Protein AF-U6DQH4-F1 (afdb_monomer)

InterPro domains:
  IPR055288 NALCN channel auxiliary factor 1/2 [PTHR15819] (2-254)

Foldseek 3Di:
DDDDDDDDDDDDDDDDDDDDDDDDDDDPPPPPPPPPFWDPAQPPNQDPPPTAGEPPALLVVLVAQEDPDDPPDDDDDDDDDDDDRPHDYQQRYAYDQRRQDTSVQCLPFVQAQVHAGSHPCLSNPPPRPSVSSSVSSVSVNVLSVVLVVVLVVVVVVCVPPPCQDPQDPPAHVVLLSQLVSLLSSCVSRQTAGPSAPDKDQSLVSLVSNVVHPGFDDDDPPPHNPPSDGPRDQDDPPDPRDDPPGHIGHDPGPDPDPPDD

Sequence (260 aa):
SPTLPPSPGDGGGGKGNRGKNNRSKALFLGNSAKPVWRLETCYPQGASSGQCFTVESADAVCARNWSRGVAASGEEQQVRGTHPTPLWNLSDFYLSFCNSYTLWELFSGLSSPNTLNCSLDVVLEEGGEMTTCRQCVEAYQDYDHHAQEKYEEFESVLHKYLQSEEYSVKSCPEDCKIVYKAWLCSQYFEVAQFNCRKTIPCKQYCLEVQTRCPFILPDNDEVIYGGLSSFICTGLYETFLSAEDPACCDVRREERPSQP

Structure (mmCIF, N/CA/C/O backbone):
data_AF-U6DQH4-F1
#
_entry.id   AF-U6DQH4-F1
#
loop_
_atom_site.group_PDB
_atom_site.id
_atom_site.type_symbol
_atom_site.label_atom_id
_atom_site.label_alt_id
_atom_site.label_comp_id
_atom_site.label_asym_id
_atom_site.label_entity_id
_atom_site.label_seq_id
_atom_site.pdbx_PDB_ins_code
_atom_site.Cartn_x
_atom_site.Cartn_y
_atom_site.Cartn_z
_atom_site.occupancy
_atom_site.B_iso_or_equiv
_atom_site.auth_seq_id
_atom_site.auth_comp_id
_atom_site.auth_asym_id
_atom_site.auth_atom_id
_atom_site.pdbx_PDB_model_num
ATOM 1 N N . SER A 1 1 ? -18.708 4.245 -14.685 1.00 43.84 1 SER A N 1
ATOM 2 C CA . SER A 1 1 ? -17.684 5.153 -15.230 1.00 43.84 1 SER A CA 1
ATOM 3 C C . SER A 1 1 ? -18.119 6.594 -15.068 1.00 43.84 1 SER A C 1
ATOM 5 O O . SER A 1 1 ? -19.082 6.977 -15.726 1.00 43.84 1 SER A O 1
ATOM 7 N N . PRO A 1 2 ? -17.471 7.378 -14.196 1.00 29.52 2 PRO A N 1
ATOM 8 C CA . PRO A 1 2 ? -17.599 8.826 -14.206 1.00 29.52 2 PRO A CA 1
ATOM 9 C C . PRO A 1 2 ? -16.282 9.517 -14.587 1.00 29.52 2 PRO A C 1
ATOM 11 O O . PRO A 1 2 ? -15.187 9.051 -14.287 1.00 29.52 2 PRO A O 1
ATOM 14 N N . THR A 1 3 ? -16.443 10.628 -15.294 1.00 33.97 3 THR A N 1
ATOM 15 C CA . THR A 1 3 ? -15.426 11.447 -15.959 1.00 33.97 3 THR A CA 1
ATOM 16 C C . THR A 1 3 ? -15.011 12.618 -15.058 1.00 33.97 3 THR A C 1
ATOM 18 O O . THR A 1 3 ? -15.870 13.228 -14.422 1.00 33.97 3 THR A O 1
ATOM 21 N N . LEU A 1 4 ? -13.715 12.948 -15.025 1.00 35.31 4 LEU A N 1
ATOM 22 C CA . LEU A 1 4 ? -13.126 14.076 -14.283 1.00 35.31 4 LEU A CA 1
ATOM 23 C C . LEU A 1 4 ? -13.508 15.457 -14.877 1.00 35.31 4 LEU A C 1
ATOM 25 O O . LEU A 1 4 ? -13.619 15.570 -16.102 1.00 35.31 4 LEU A O 1
ATOM 29 N N . PRO A 1 5 ? -13.649 16.523 -14.057 1.00 38.72 5 PRO A N 1
ATOM 30 C CA . PRO A 1 5 ? -13.766 17.910 -14.524 1.00 38.72 5 PRO A CA 1
ATOM 31 C C . PRO A 1 5 ? -12.394 18.629 -14.645 1.00 38.72 5 PRO A C 1
ATOM 33 O O . PRO A 1 5 ? -11.428 18.202 -14.014 1.00 38.72 5 PRO A O 1
ATOM 36 N N . PRO A 1 6 ? -12.284 19.725 -15.434 1.00 38.97 6 PRO A N 1
ATOM 37 C CA . PRO A 1 6 ? -11.008 20.387 -15.733 1.00 38.97 6 PRO A CA 1
ATOM 38 C C . PRO A 1 6 ? -10.647 21.531 -14.763 1.00 38.97 6 PRO A C 1
ATOM 40 O O . PRO A 1 6 ? -11.519 22.224 -14.236 1.00 38.97 6 PRO A O 1
ATOM 43 N N . SER A 1 7 ? -9.341 21.771 -14.594 1.00 36.22 7 SER A N 1
ATOM 44 C CA . SER A 1 7 ? -8.748 22.865 -13.803 1.00 36.22 7 SER A CA 1
ATOM 45 C C . SER A 1 7 ? -8.823 24.240 -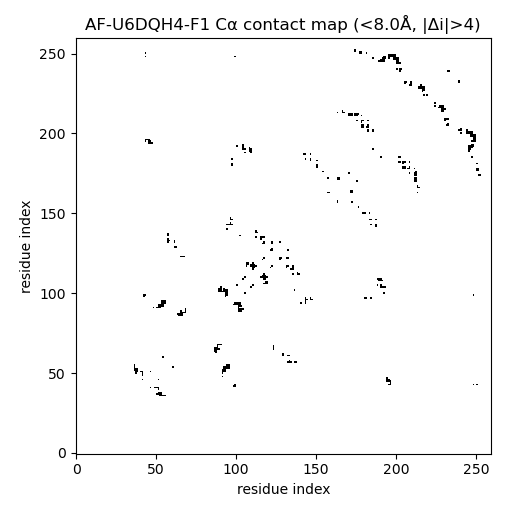14.493 1.00 36.22 7 SER A C 1
ATOM 47 O O . SER A 1 7 ? -8.737 24.307 -15.723 1.00 36.22 7 SER A O 1
ATOM 49 N N . PRO A 1 8 ? -8.871 25.360 -13.740 1.00 36.12 8 PRO A N 1
ATOM 50 C CA . PRO A 1 8 ? -8.752 26.701 -14.306 1.00 36.12 8 PRO A CA 1
ATOM 51 C C . PRO A 1 8 ? -7.328 27.292 -14.205 1.00 36.12 8 PRO A C 1
ATOM 53 O O . PRO A 1 8 ? -6.741 27.361 -13.132 1.00 36.12 8 PRO A O 1
ATOM 56 N N . GLY A 1 9 ? -6.816 27.743 -15.357 1.00 29.19 9 GLY A N 1
ATOM 57 C CA . GLY A 1 9 ? -6.494 29.149 -15.664 1.00 29.19 9 GLY A CA 1
ATOM 58 C C . GLY A 1 9 ? -5.516 29.948 -14.790 1.00 29.19 9 GLY A C 1
ATOM 59 O O . GLY A 1 9 ? -5.876 30.438 -13.726 1.00 29.19 9 GLY A O 1
ATOM 60 N N . ASP A 1 10 ? -4.337 30.199 -15.364 1.00 33.06 10 ASP A N 1
ATOM 61 C CA . ASP A 1 10 ? -3.274 31.128 -14.952 1.00 33.06 10 ASP A CA 1
ATOM 62 C C . ASP A 1 10 ? -3.681 32.621 -15.069 1.00 33.06 10 ASP A C 1
ATOM 64 O O . ASP A 1 10 ? -4.501 32.991 -15.914 1.00 33.06 10 ASP A O 1
ATOM 68 N N . GLY A 1 11 ? -3.085 33.495 -14.246 1.00 28.70 11 GLY A N 1
ATOM 69 C CA . GLY A 1 11 ? -3.449 34.913 -14.147 1.00 28.70 11 GLY A CA 1
ATOM 70 C C . GLY A 1 11 ? -2.520 35.801 -13.300 1.00 28.70 11 GLY A C 1
ATOM 71 O O . GLY A 1 11 ? -2.905 36.259 -12.233 1.00 28.70 11 GLY A O 1
ATOM 72 N N . GLY A 1 12 ? -1.316 36.081 -13.810 1.00 27.14 12 GLY A N 1
ATOM 73 C CA . GLY A 1 12 ? -0.692 37.417 -13.931 1.00 27.14 12 GLY A CA 1
ATOM 74 C C . GLY A 1 12 ? -0.561 38.406 -12.745 1.00 27.14 12 GLY A C 1
ATOM 75 O O . GLY A 1 12 ? -1.512 39.077 -12.370 1.00 27.14 12 GLY A O 1
ATOM 76 N N . GLY A 1 13 ? 0.701 38.731 -12.408 1.00 27.17 13 GLY A N 1
ATOM 77 C CA . GLY A 1 13 ? 1.221 40.114 -12.489 1.00 27.17 13 GLY A CA 1
ATOM 78 C C . GLY A 1 13 ? 1.342 40.968 -11.210 1.00 27.17 13 GLY A C 1
ATOM 79 O O . GLY A 1 13 ? 0.355 41.428 -10.652 1.00 27.17 13 GLY A O 1
ATOM 80 N N . GLY A 1 14 ? 2.579 41.351 -10.847 1.00 28.50 14 GLY A N 1
ATOM 81 C CA . GLY A 1 14 ? 2.845 42.438 -9.889 1.00 28.50 14 GLY A CA 1
ATOM 82 C C . GLY A 1 14 ? 4.330 42.814 -9.746 1.00 28.50 14 GLY A C 1
ATOM 83 O O . GLY A 1 14 ? 5.124 42.046 -9.217 1.00 28.50 14 GLY A O 1
ATOM 84 N N . LYS A 1 15 ? 4.711 44.012 -10.218 1.00 33.44 15 LYS A N 1
ATOM 85 C CA . LYS A 1 15 ? 6.053 44.639 -10.128 1.00 33.44 15 LYS A CA 1
ATOM 86 C C . LYS A 1 15 ? 6.227 45.415 -8.809 1.00 33.44 15 LYS A C 1
ATOM 88 O O . LYS A 1 15 ? 5.321 46.143 -8.419 1.00 33.44 15 LYS A O 1
ATOM 93 N N . GLY A 1 16 ? 7.433 45.410 -8.227 1.00 29.16 16 GLY A N 1
ATOM 94 C CA . GLY A 1 16 ? 7.842 46.310 -7.132 1.00 29.16 16 GLY A CA 1
ATOM 95 C C . GLY A 1 16 ? 9.367 46.336 -6.935 1.00 29.16 16 GLY A C 1
ATOM 96 O O . GLY A 1 16 ? 10.032 45.332 -7.137 1.00 29.16 16 GLY A O 1
ATOM 97 N N . ASN A 1 17 ? 9.937 47.504 -6.632 1.00 30.22 17 ASN A N 1
ATOM 98 C CA . ASN A 1 17 ? 11.288 47.939 -7.020 1.00 30.22 17 ASN A CA 1
ATOM 99 C C . ASN A 1 17 ? 12.233 48.192 -5.813 1.00 30.22 17 ASN A C 1
ATOM 101 O O . ASN A 1 17 ? 11.771 48.648 -4.776 1.00 30.22 17 ASN A O 1
ATOM 105 N N . ARG A 1 18 ? 13.555 48.056 -6.048 1.00 31.31 18 ARG A N 1
ATOM 106 C CA . ARG A 1 18 ? 14.731 48.707 -5.395 1.00 31.31 18 ARG A CA 1
ATOM 107 C C . ARG A 1 18 ? 15.044 48.532 -3.889 1.00 31.31 18 ARG A C 1
ATOM 109 O O . ARG A 1 18 ? 14.323 48.995 -3.021 1.00 31.31 18 ARG A O 1
ATOM 116 N N . GLY A 1 19 ? 16.301 48.138 -3.625 1.00 29.00 19 GLY A N 1
ATOM 117 C CA . GLY A 1 19 ? 17.036 48.471 -2.392 1.00 29.00 19 GLY A CA 1
ATOM 118 C C . GLY A 1 19 ? 18.398 47.771 -2.265 1.00 29.00 19 GLY A C 1
ATOM 119 O O . GLY A 1 19 ? 18.476 46.672 -1.734 1.00 29.00 19 GLY A O 1
ATOM 120 N N . LYS A 1 20 ? 19.484 48.401 -2.742 1.00 33.94 20 LYS A N 1
ATOM 121 C CA . LYS A 1 20 ? 20.878 47.980 -2.483 1.00 33.94 20 LYS A CA 1
ATOM 122 C C . LYS A 1 20 ? 21.256 48.333 -1.041 1.00 33.94 20 LYS A C 1
ATOM 124 O O . LYS A 1 20 ? 21.160 49.501 -0.681 1.00 33.94 20 LYS A O 1
ATOM 129 N N . ASN A 1 21 ? 21.794 47.383 -0.276 1.00 31.11 21 ASN A N 1
ATOM 130 C CA . ASN A 1 21 ? 22.703 47.702 0.824 1.00 31.11 21 ASN A CA 1
ATOM 131 C C . ASN A 1 21 ? 23.751 46.601 1.013 1.00 31.11 21 ASN A C 1
ATOM 133 O O . ASN A 1 21 ? 23.439 45.444 1.275 1.00 31.11 21 ASN A O 1
ATOM 137 N N . ASN A 1 22 ? 25.008 47.004 0.842 1.00 32.75 22 ASN A N 1
ATOM 138 C CA . ASN A 1 22 ? 26.202 46.185 0.962 1.00 32.75 22 ASN A CA 1
ATOM 139 C C . ASN A 1 22 ? 26.582 46.107 2.447 1.00 32.75 22 ASN A C 1
ATOM 141 O O . ASN A 1 22 ? 26.969 47.116 3.037 1.00 32.75 22 ASN A O 1
ATOM 145 N N . ARG A 1 23 ? 26.495 44.925 3.058 1.00 35.06 23 ARG A N 1
ATOM 146 C CA . ARG A 1 23 ? 27.178 44.635 4.324 1.00 35.06 23 ARG A CA 1
ATOM 147 C C . ARG A 1 23 ? 27.769 43.238 4.260 1.00 35.06 23 ARG A C 1
ATOM 149 O O . ARG A 1 23 ? 27.077 42.237 4.406 1.00 35.06 23 ARG A O 1
ATOM 156 N N . SER A 1 24 ? 29.073 43.225 4.032 1.00 39.50 24 SER A N 1
ATOM 157 C CA . SER A 1 24 ? 29.968 42.084 4.105 1.00 39.50 24 SER A CA 1
ATOM 158 C C . SER A 1 24 ? 29.812 41.388 5.460 1.00 39.50 24 SER A C 1
ATOM 160 O O . SER A 1 24 ? 30.248 41.903 6.490 1.00 39.50 24 SER A O 1
ATOM 162 N N . LYS A 1 25 ? 29.179 40.216 5.463 1.00 33.22 25 LYS A N 1
ATOM 163 C CA . LYS A 1 25 ? 29.263 39.239 6.549 1.00 33.22 25 LYS A CA 1
ATOM 164 C C . LYS A 1 25 ? 29.665 37.906 5.934 1.00 33.22 25 LYS A C 1
ATOM 166 O O . LYS A 1 25 ? 29.148 37.519 4.893 1.00 33.22 25 LYS A O 1
ATOM 171 N N . ALA A 1 26 ? 30.663 37.304 6.567 1.00 30.89 26 ALA A N 1
ATOM 172 C CA . ALA A 1 26 ? 31.393 36.119 6.159 1.00 30.89 26 ALA A CA 1
ATOM 173 C C . ALA A 1 26 ? 30.511 35.040 5.509 1.00 30.89 26 ALA A C 1
ATOM 175 O O . ALA A 1 26 ? 29.536 34.572 6.095 1.00 30.89 26 ALA A O 1
ATOM 176 N N . LEU A 1 27 ? 30.909 34.648 4.299 1.00 30.48 27 LEU A N 1
ATOM 177 C CA . LEU A 1 27 ? 30.430 33.473 3.589 1.00 30.48 27 LEU A CA 1
ATOM 178 C C . LEU A 1 27 ? 30.881 32.225 4.356 1.00 30.48 27 LEU A C 1
ATOM 180 O O . LEU A 1 27 ? 31.989 31.734 4.158 1.00 30.48 27 LEU A O 1
ATOM 184 N N . PHE A 1 28 ? 30.023 31.702 5.223 1.00 31.91 28 PHE A N 1
ATOM 185 C CA . PHE A 1 28 ? 30.080 30.288 5.566 1.00 31.91 28 PHE A CA 1
ATOM 186 C C . PHE A 1 28 ? 29.292 29.547 4.483 1.00 31.91 28 PHE A C 1
ATOM 188 O O . PHE A 1 28 ? 28.065 29.486 4.531 1.00 31.91 28 PHE A O 1
ATOM 195 N N . LEU A 1 29 ? 29.999 29.035 3.468 1.00 29.98 29 LEU A N 1
ATOM 196 C CA . LEU A 1 29 ? 29.462 28.036 2.542 1.00 29.98 29 LEU A CA 1
ATOM 197 C C . LEU A 1 29 ? 29.193 26.743 3.326 1.00 29.98 29 LEU A C 1
ATOM 199 O O . LEU A 1 29 ? 30.001 25.819 3.340 1.00 29.98 29 LEU A O 1
ATOM 203 N N . GLY A 1 30 ? 28.042 26.681 3.987 1.00 30.16 30 GLY A N 1
ATOM 204 C CA . GLY A 1 30 ? 27.424 25.432 4.408 1.00 30.16 30 GLY A CA 1
ATOM 205 C C . GLY A 1 30 ? 26.714 24.807 3.215 1.00 30.16 30 GLY A C 1
ATOM 206 O O . GLY A 1 30 ? 25.490 24.828 3.144 1.00 30.16 30 GLY A O 1
ATOM 207 N N . ASN A 1 31 ? 27.475 24.297 2.246 1.00 36.66 31 ASN A N 1
ATOM 208 C CA . ASN A 1 31 ? 26.919 23.535 1.134 1.00 36.66 31 ASN A CA 1
ATOM 209 C C . ASN A 1 31 ? 26.589 22.123 1.643 1.00 36.66 31 ASN A C 1
ATOM 211 O O . ASN A 1 31 ? 27.376 21.195 1.496 1.00 36.66 31 ASN A O 1
ATOM 215 N N . SER A 1 32 ? 25.440 21.973 2.298 1.00 43.59 32 SER A N 1
ATOM 216 C CA . SER A 1 32 ? 24.838 20.665 2.569 1.00 43.59 32 SER A CA 1
ATOM 217 C C . SER A 1 32 ? 23.485 20.617 1.875 1.00 43.59 32 SER A C 1
ATOM 219 O O . SER A 1 32 ? 22.428 20.557 2.497 1.00 43.59 32 SER A O 1
ATOM 221 N N . ALA A 1 33 ? 23.525 20.713 0.546 1.00 39.62 33 ALA A N 1
ATOM 222 C CA . ALA A 1 33 ? 22.416 20.269 -0.275 1.00 39.62 33 ALA A CA 1
ATOM 223 C C . ALA A 1 33 ? 22.400 18.740 -0.178 1.00 39.62 33 ALA A C 1
ATOM 225 O O . ALA A 1 33 ? 23.108 18.056 -0.917 1.00 39.62 33 ALA A O 1
ATOM 226 N N . LYS A 1 34 ? 21.637 18.190 0.775 1.00 42.09 34 LYS A N 1
ATOM 227 C CA . LYS A 1 34 ? 21.188 16.806 0.625 1.00 42.09 34 LYS A CA 1
ATOM 228 C C . LYS A 1 34 ? 20.441 16.764 -0.717 1.00 42.09 34 LYS A C 1
ATOM 230 O O . LYS A 1 34 ? 19.563 17.606 -0.917 1.00 42.09 34 LYS A O 1
ATOM 235 N N . PRO A 1 35 ? 20.812 15.889 -1.664 1.00 49.38 35 PRO A N 1
ATOM 236 C CA . PRO A 1 35 ? 20.014 15.740 -2.871 1.00 49.38 35 PRO A CA 1
ATOM 237 C C . PRO A 1 35 ? 18.595 15.341 -2.446 1.00 49.38 35 PRO A C 1
ATOM 239 O O . PRO A 1 35 ? 18.454 14.496 -1.564 1.00 49.38 35 PRO A O 1
ATOM 242 N N . VAL A 1 36 ? 17.582 15.980 -3.043 1.00 51.91 36 VAL A N 1
ATOM 243 C CA . VAL A 1 36 ? 16.146 15.817 -2.714 1.00 51.91 36 VAL A CA 1
ATOM 244 C C . VAL A 1 36 ? 15.745 14.336 -2.637 1.00 51.91 36 VAL A C 1
ATOM 246 O O . VAL A 1 36 ? 15.025 13.936 -1.736 1.00 51.91 36 VAL A O 1
ATOM 249 N N . TRP A 1 37 ? 16.371 13.523 -3.484 1.00 52.28 37 TRP A N 1
ATOM 250 C CA . TRP A 1 37 ? 16.127 12.096 -3.688 1.00 52.28 37 TRP A CA 1
ATOM 251 C C . TRP A 1 37 ? 16.788 11.158 -2.662 1.00 52.28 37 TRP A C 1
ATOM 253 O O . TRP A 1 37 ? 16.725 9.940 -2.816 1.00 52.28 37 TRP A O 1
ATOM 263 N N . ARG A 1 38 ? 17.540 11.672 -1.675 1.00 56.69 38 ARG A N 1
ATOM 264 C CA . ARG A 1 38 ? 18.208 10.827 -0.669 1.00 56.69 38 ARG A CA 1
ATOM 265 C C . ARG A 1 38 ? 17.309 10.674 0.545 1.00 56.69 38 ARG A C 1
ATOM 267 O O . ARG A 1 38 ? 17.147 11.617 1.319 1.00 56.69 38 ARG A O 1
ATOM 274 N N . LEU A 1 39 ? 16.810 9.460 0.747 1.00 55.22 39 LEU A N 1
ATOM 275 C CA . LEU A 1 39 ? 15.962 9.149 1.886 1.00 55.22 39 LEU A CA 1
ATOM 276 C C . LEU A 1 39 ? 16.770 9.295 3.189 1.00 55.22 39 LEU A C 1
ATOM 278 O O . LEU A 1 39 ? 17.902 8.816 3.297 1.00 55.22 39 LEU A O 1
ATOM 282 N N . GLU A 1 40 ? 16.214 9.993 4.186 1.00 48.09 40 GLU A N 1
ATOM 283 C CA . GLU A 1 40 ? 16.918 10.239 5.456 1.00 48.09 40 GLU A CA 1
ATOM 284 C C . GLU A 1 40 ? 17.117 8.961 6.280 1.00 48.09 40 GLU A C 1
ATOM 286 O O . GLU A 1 40 ? 18.041 8.881 7.089 1.00 48.09 40 GLU A O 1
ATOM 291 N N . THR A 1 41 ? 16.272 7.952 6.056 1.00 57.19 41 THR A N 1
ATOM 292 C CA . THR A 1 41 ? 16.335 6.642 6.708 1.00 57.19 41 THR A CA 1
ATOM 293 C C . THR A 1 41 ? 15.956 5.556 5.708 1.00 57.19 41 THR A C 1
ATOM 295 O O . THR A 1 41 ? 14.851 5.566 5.179 1.00 57.19 41 THR A O 1
ATOM 298 N N . CYS A 1 42 ? 16.867 4.618 5.443 1.00 61.34 42 CYS A N 1
ATOM 299 C CA . CYS A 1 42 ? 16.561 3.447 4.624 1.00 61.34 42 CYS A CA 1
ATOM 300 C C . CYS A 1 42 ? 15.682 2.495 5.440 1.00 61.34 42 CYS A C 1
ATOM 302 O O . CYS A 1 42 ? 16.043 2.149 6.571 1.00 61.34 42 CYS A O 1
ATOM 304 N N . TYR A 1 43 ? 14.541 2.091 4.883 1.00 59.25 43 TYR A N 1
ATOM 305 C CA . TYR A 1 43 ? 13.640 1.125 5.502 1.00 59.25 43 TYR A CA 1
ATOM 306 C C . TYR A 1 43 ? 13.613 -0.174 4.688 1.00 59.25 43 TYR A C 1
ATOM 308 O O . TYR A 1 43 ? 13.471 -0.102 3.477 1.00 59.25 43 TYR A O 1
ATOM 316 N N . PRO A 1 44 ? 13.734 -1.350 5.331 1.00 56.03 44 PRO A N 1
ATOM 317 C CA . PRO A 1 44 ? 14.081 -1.541 6.742 1.00 56.03 44 PRO A CA 1
ATOM 318 C C . PRO A 1 44 ? 15.526 -1.093 7.039 1.00 56.03 44 PRO A C 1
ATOM 320 O O . PRO A 1 44 ? 16.369 -1.020 6.148 1.00 56.03 44 PRO A O 1
ATOM 323 N N . GLN A 1 45 ? 15.836 -0.836 8.317 1.00 52.03 45 GLN A N 1
ATOM 324 C CA . GLN A 1 45 ? 17.129 -0.316 8.818 1.00 52.03 45 GLN A CA 1
ATOM 325 C C . GLN A 1 45 ? 18.347 -1.264 8.605 1.00 52.03 45 GLN A C 1
ATOM 327 O O . GLN A 1 45 ? 19.330 -1.217 9.348 1.00 52.03 45 GLN A O 1
ATOM 332 N N . GLY A 1 46 ? 18.286 -2.182 7.637 1.00 45.41 46 GLY A N 1
ATOM 333 C CA . GLY A 1 46 ? 19.288 -3.200 7.320 1.00 45.41 46 GLY A CA 1
ATOM 334 C C . GLY A 1 46 ? 19.835 -3.175 5.888 1.00 45.41 46 GLY A C 1
ATOM 335 O O . GLY A 1 46 ? 20.593 -4.081 5.562 1.00 45.41 46 GLY A O 1
ATOM 336 N N . ALA A 1 47 ? 19.492 -2.186 5.052 1.00 49.34 47 ALA A N 1
ATOM 337 C CA . ALA A 1 47 ? 19.991 -2.121 3.674 1.00 49.34 47 ALA A CA 1
ATOM 338 C C . ALA A 1 47 ? 21.536 -2.081 3.621 1.00 49.34 47 ALA A C 1
ATOM 340 O O . ALA A 1 47 ? 22.181 -1.229 4.237 1.00 49.34 47 ALA A O 1
ATOM 341 N N . SER A 1 48 ? 22.122 -3.025 2.881 1.00 48.81 48 SER A N 1
ATOM 342 C CA . SER A 1 48 ? 23.550 -3.374 2.877 1.00 48.81 48 SER A CA 1
ATOM 343 C C . SER A 1 48 ? 24.484 -2.336 2.240 1.00 48.81 48 SER A C 1
ATOM 345 O O . SER A 1 48 ? 25.696 -2.435 2.411 1.00 48.81 48 SER A O 1
ATOM 347 N N . SER A 1 49 ? 23.955 -1.349 1.512 1.00 52.56 49 SER A N 1
ATOM 3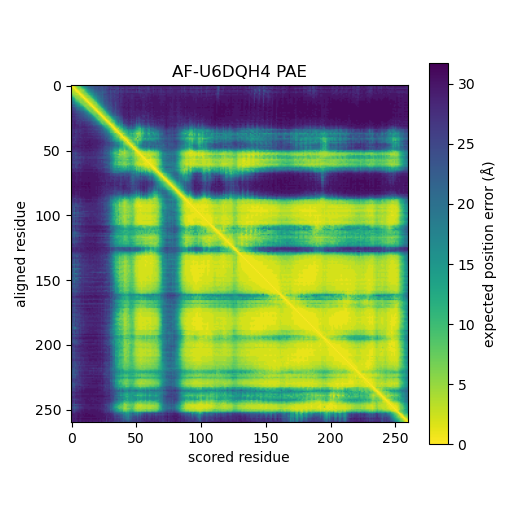48 C CA . SER A 1 49 ? 24.738 -0.382 0.722 1.00 52.56 49 SER A CA 1
ATOM 349 C C . SER A 1 49 ? 24.938 0.981 1.404 1.00 52.56 49 SER A C 1
ATOM 351 O O . SER A 1 49 ? 25.783 1.769 0.979 1.00 52.56 49 SER A O 1
ATOM 353 N N . GLY A 1 50 ? 24.178 1.297 2.464 1.00 58.72 50 GLY A N 1
ATOM 354 C CA . GLY A 1 50 ? 24.230 2.600 3.149 1.00 58.72 50 GLY A CA 1
ATOM 355 C C . GLY A 1 50 ? 23.748 3.800 2.309 1.00 58.72 50 GLY A C 1
ATOM 356 O O . GLY A 1 50 ? 23.807 4.942 2.781 1.00 58.72 50 GLY A O 1
ATOM 357 N N . GLN A 1 51 ? 23.268 3.568 1.082 1.00 68.56 51 GLN A N 1
ATOM 358 C CA . GLN A 1 51 ? 22.701 4.575 0.188 1.00 68.56 51 GLN A CA 1
ATOM 359 C C . GLN A 1 51 ? 21.316 4.110 -0.270 1.00 68.56 51 GLN A C 1
ATOM 361 O O . GLN A 1 51 ? 21.196 3.097 -0.941 1.00 68.56 51 GLN A O 1
ATOM 366 N N . CYS A 1 52 ? 20.275 4.851 0.106 1.00 77.88 52 CYS A N 1
ATOM 367 C CA . CYS A 1 52 ? 18.905 4.624 -0.345 1.00 77.88 52 CYS A CA 1
ATOM 368 C C . CYS A 1 52 ? 18.355 5.889 -0.996 1.00 77.88 52 CYS A C 1
ATOM 370 O O . CYS A 1 52 ? 18.588 7.010 -0.520 1.00 77.88 52 CYS A O 1
ATOM 372 N N . PHE A 1 53 ? 17.628 5.688 -2.088 1.00 83.38 53 PHE A N 1
ATOM 373 C CA . PHE A 1 53 ? 17.086 6.745 -2.924 1.00 83.38 53 PHE A CA 1
ATOM 374 C C . PHE A 1 53 ? 15.578 6.582 -3.086 1.00 83.38 53 PHE A C 1
ATOM 376 O O . PHE A 1 53 ? 15.092 5.466 -3.256 1.00 83.38 53 PHE A O 1
ATOM 383 N N . THR A 1 54 ? 14.850 7.693 -3.057 1.00 86.44 54 THR A N 1
ATOM 384 C CA . THR A 1 54 ? 13.430 7.743 -3.416 1.00 86.44 54 THR A CA 1
ATOM 385 C C . THR A 1 54 ? 13.268 7.800 -4.930 1.00 86.44 54 THR A C 1
ATOM 387 O O . THR A 1 54 ? 13.967 8.541 -5.628 1.00 86.44 54 THR A O 1
ATOM 390 N N . VAL A 1 55 ? 12.333 7.011 -5.454 1.00 85.81 55 VAL A N 1
ATOM 391 C CA . VAL A 1 55 ? 11.967 7.013 -6.872 1.00 85.81 55 VAL A CA 1
ATOM 392 C C . VAL A 1 55 ? 10.965 8.127 -7.135 1.00 85.81 55 VAL A C 1
ATOM 394 O O . VAL A 1 55 ? 9.759 7.953 -6.999 1.00 85.81 55 VAL A O 1
ATOM 397 N N . GLU A 1 56 ? 11.465 9.286 -7.541 1.00 83.69 56 GLU A N 1
ATOM 398 C CA . GLU A 1 56 ? 10.601 10.421 -7.889 1.00 83.69 56 GLU A CA 1
ATOM 399 C C . GLU A 1 56 ? 10.497 10.648 -9.410 1.00 83.69 56 GLU A C 1
ATOM 401 O O . GLU A 1 56 ? 9.493 11.172 -9.878 1.00 83.69 56 GLU A O 1
ATOM 406 N N . SER A 1 57 ? 11.490 10.233 -10.211 1.00 85.56 57 SER A N 1
ATOM 407 C CA . SER A 1 57 ? 11.460 10.359 -11.680 1.00 85.56 57 SER A CA 1
ATOM 408 C C . SER A 1 57 ? 11.847 9.051 -12.365 1.00 85.56 57 SER A C 1
ATOM 410 O O . SER A 1 57 ? 12.987 8.590 -12.245 1.00 85.56 57 SER A O 1
ATOM 412 N N . ALA A 1 58 ? 10.907 8.497 -13.135 1.00 86.25 58 ALA A N 1
ATOM 413 C CA . ALA A 1 58 ? 11.115 7.307 -13.951 1.00 86.25 58 ALA A CA 1
ATOM 414 C C . ALA A 1 58 ? 12.223 7.506 -14.998 1.00 86.25 58 ALA A C 1
ATOM 416 O O . ALA A 1 58 ? 13.075 6.634 -15.156 1.00 86.25 58 ALA A O 1
ATOM 417 N N . ASP A 1 59 ? 12.290 8.680 -15.641 1.00 84.06 59 ASP A N 1
ATOM 418 C CA . ASP A 1 59 ? 13.352 9.003 -16.603 1.00 84.06 59 ASP A CA 1
ATOM 419 C C . ASP A 1 59 ? 14.745 8.970 -15.951 1.00 84.06 59 ASP A C 1
ATOM 421 O O . ASP A 1 59 ? 15.689 8.419 -16.515 1.00 84.06 59 ASP A O 1
ATOM 425 N N . ALA A 1 60 ? 14.889 9.531 -14.745 1.00 83.25 60 ALA A N 1
ATOM 426 C CA . ALA A 1 60 ? 16.178 9.604 -14.052 1.00 83.25 60 ALA A CA 1
ATOM 427 C C . ALA A 1 60 ? 16.676 8.241 -13.554 1.00 83.25 60 ALA A C 1
ATOM 429 O O . ALA A 1 60 ? 17.888 8.039 -13.431 1.00 83.25 60 ALA A O 1
ATOM 430 N N . VAL A 1 61 ? 15.743 7.345 -13.231 1.00 84.00 61 VAL A N 1
ATOM 431 C CA . VAL A 1 61 ? 16.006 5.944 -12.910 1.00 84.00 61 VAL A CA 1
ATOM 432 C C . VAL A 1 61 ? 16.399 5.239 -14.204 1.00 84.00 61 VAL A C 1
ATOM 434 O O . VAL A 1 61 ? 17.560 4.879 -14.357 1.00 84.00 61 VAL A O 1
ATOM 437 N N . CYS A 1 62 ? 15.497 5.142 -15.177 1.00 85.06 62 CYS A N 1
ATOM 438 C CA . CYS A 1 62 ? 15.690 4.331 -16.377 1.00 85.06 62 CYS A CA 1
ATOM 439 C C . CYS A 1 62 ? 16.844 4.789 -17.278 1.00 85.06 62 CYS A C 1
ATOM 441 O O . CYS A 1 62 ? 17.391 3.964 -17.994 1.00 85.06 62 CYS A O 1
ATOM 443 N N . ALA A 1 63 ? 17.274 6.057 -17.222 1.00 78.81 63 ALA A N 1
ATOM 444 C CA . ALA A 1 63 ? 18.436 6.540 -17.984 1.00 78.81 63 ALA A CA 1
ATOM 445 C C . ALA A 1 63 ? 19.785 6.016 -17.466 1.00 78.81 63 ALA A C 1
ATOM 447 O O . ALA A 1 63 ? 20.830 6.291 -18.063 1.00 78.81 63 ALA A O 1
ATOM 448 N N . ARG A 1 64 ? 19.790 5.308 -16.333 1.00 74.31 64 ARG A N 1
ATOM 449 C CA . ARG A 1 64 ? 20.992 4.733 -15.729 1.00 74.31 64 ARG A CA 1
ATOM 450 C C . ARG A 1 64 ? 21.242 3.338 -16.276 1.00 74.31 64 ARG A C 1
ATOM 452 O O . ARG A 1 64 ? 20.319 2.605 -16.601 1.00 74.31 64 ARG A O 1
ATOM 459 N N . ASN A 1 65 ? 22.517 2.968 -16.326 1.00 67.69 65 ASN A N 1
ATOM 460 C CA . ASN A 1 65 ? 22.899 1.606 -16.659 1.00 67.69 65 ASN A CA 1
ATOM 461 C C . ASN A 1 65 ? 22.830 0.736 -15.394 1.00 67.69 65 ASN A C 1
ATOM 463 O O . ASN A 1 65 ? 23.444 1.074 -14.373 1.00 67.69 65 ASN A O 1
ATOM 467 N N . TRP A 1 66 ? 22.069 -0.353 -15.463 1.00 69.69 66 TRP A N 1
ATOM 468 C CA . TRP A 1 66 ? 21.829 -1.272 -14.352 1.00 69.69 66 TRP A CA 1
ATOM 469 C C . TRP A 1 66 ? 22.767 -2.470 -14.435 1.00 69.69 66 TRP A C 1
ATOM 471 O O . TRP A 1 66 ? 23.041 -2.974 -15.521 1.00 69.69 66 TRP A O 1
ATOM 481 N N . SER A 1 67 ? 23.217 -2.987 -13.294 1.00 58.25 67 SER A N 1
ATOM 482 C CA . SER A 1 67 ? 23.683 -4.373 -13.246 1.00 58.25 67 SER A CA 1
ATOM 483 C C . SER A 1 67 ? 22.557 -5.306 -12.851 1.00 58.25 67 SER A C 1
ATOM 485 O O . SER A 1 67 ? 21.696 -4.973 -12.036 1.00 58.25 67 SER A O 1
ATOM 487 N N . ARG A 1 68 ? 22.632 -6.541 -13.355 1.00 53.94 68 ARG A N 1
ATOM 488 C CA . ARG A 1 68 ? 21.990 -7.683 -12.708 1.00 53.94 68 ARG A CA 1
ATOM 489 C C . ARG A 1 68 ? 22.671 -7.825 -11.345 1.00 53.94 68 ARG A C 1
ATOM 491 O O . ARG A 1 68 ? 23.794 -8.317 -11.267 1.00 53.94 68 ARG A O 1
ATOM 498 N N . GLY A 1 69 ? 22.066 -7.260 -10.303 1.00 45.59 69 GLY A N 1
ATOM 499 C CA . GLY A 1 69 ? 22.625 -7.265 -8.957 1.00 45.59 69 GLY A CA 1
ATOM 500 C C . GLY A 1 69 ? 22.972 -8.694 -8.553 1.00 45.59 69 GLY A C 1
ATOM 501 O O . GLY A 1 69 ? 22.095 -9.546 -8.438 1.00 45.59 69 GLY A O 1
ATOM 502 N N . VAL A 1 70 ? 24.262 -8.974 -8.377 1.00 37.19 70 VAL A N 1
ATOM 503 C CA . VAL A 1 70 ? 24.712 -10.225 -7.772 1.00 37.19 70 VAL A CA 1
ATOM 504 C C . VAL A 1 70 ? 24.313 -10.136 -6.306 1.00 37.19 70 VAL A C 1
ATOM 506 O O . VAL A 1 70 ? 24.778 -9.242 -5.594 1.00 37.19 70 VAL A O 1
ATOM 509 N N . ALA A 1 71 ? 23.436 -11.033 -5.850 1.00 35.38 71 ALA A N 1
ATOM 510 C CA . ALA A 1 71 ? 23.261 -11.270 -4.424 1.00 35.38 71 ALA A CA 1
ATOM 511 C C . ALA A 1 71 ? 24.658 -11.428 -3.813 1.00 35.38 71 ALA A C 1
ATOM 513 O O . ALA A 1 71 ? 25.468 -12.185 -4.353 1.00 35.38 71 ALA A O 1
ATOM 514 N N . ALA A 1 72 ? 24.944 -10.660 -2.759 1.00 35.31 72 ALA A N 1
ATOM 515 C CA . ALA A 1 72 ? 26.256 -10.545 -2.137 1.00 35.31 72 ALA A CA 1
ATOM 516 C C . ALA A 1 72 ? 26.865 -11.928 -1.839 1.00 35.31 72 ALA A C 1
ATOM 518 O O . ALA A 1 72 ? 26.656 -12.518 -0.785 1.00 35.31 72 ALA A O 1
ATOM 519 N N . SER A 1 73 ? 27.631 -12.439 -2.793 1.00 32.62 73 SER A N 1
ATOM 520 C CA . SER A 1 73 ? 28.490 -13.603 -2.679 1.00 32.62 73 SER A CA 1
ATOM 521 C C . SER A 1 73 ? 29.837 -13.108 -3.173 1.00 32.62 73 SER A C 1
ATOM 523 O O . SER A 1 73 ? 29.998 -12.699 -4.320 1.00 32.62 73 SER A O 1
ATOM 525 N N . GLY A 1 74 ? 30.745 -12.940 -2.216 1.00 35.25 74 GLY A N 1
ATOM 526 C CA . GLY A 1 74 ? 32.002 -12.251 -2.430 1.00 35.25 74 GLY A CA 1
ATOM 527 C C . GLY A 1 74 ? 32.904 -13.024 -3.376 1.00 35.25 74 GLY A C 1
ATOM 528 O O . GLY A 1 74 ? 33.472 -14.029 -2.975 1.00 35.25 74 GLY A O 1
ATOM 529 N N . GLU A 1 75 ? 33.100 -12.497 -4.578 1.00 30.02 75 GLU A N 1
ATOM 530 C CA . GLU A 1 75 ? 34.311 -12.716 -5.361 1.00 30.02 75 GLU A CA 1
ATOM 531 C C . GLU A 1 75 ? 34.751 -11.369 -5.949 1.00 30.02 75 GLU A C 1
ATOM 533 O O . GLU A 1 75 ? 34.120 -10.795 -6.837 1.00 30.02 75 GLU A O 1
ATOM 538 N N . GLU A 1 76 ? 35.826 -10.818 -5.382 1.00 31.02 76 GLU A N 1
ATOM 539 C CA . GLU A 1 76 ? 36.499 -9.626 -5.889 1.00 31.02 76 GLU A CA 1
ATOM 540 C C . GLU A 1 76 ? 37.217 -9.970 -7.196 1.00 31.02 76 GLU A C 1
ATOM 542 O O . GLU A 1 76 ? 38.275 -10.602 -7.186 1.00 31.02 76 GLU A O 1
ATOM 547 N N . GLN A 1 77 ? 36.692 -9.503 -8.328 1.00 30.59 77 GLN A N 1
ATOM 548 C CA . GLN A 1 77 ? 37.430 -9.534 -9.587 1.00 30.59 77 GLN A CA 1
ATOM 549 C C . GLN A 1 77 ? 37.901 -8.125 -9.954 1.00 30.59 77 GLN A C 1
ATOM 551 O O . GLN A 1 77 ? 37.145 -7.270 -10.413 1.00 30.59 77 GLN A O 1
ATOM 556 N N . GLN A 1 78 ? 39.190 -7.880 -9.701 1.00 33.34 78 GLN A N 1
ATOM 557 C CA . GLN A 1 78 ? 39.906 -6.661 -10.073 1.00 33.34 78 GLN A CA 1
ATOM 558 C C . GLN A 1 78 ? 39.874 -6.448 -11.592 1.00 33.34 78 GLN A C 1
ATOM 560 O O . GLN A 1 78 ? 40.563 -7.145 -12.336 1.00 33.34 78 GLN A O 1
ATOM 565 N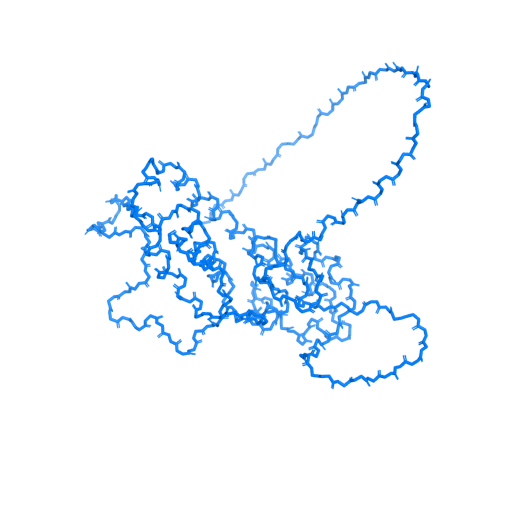 N . VAL A 1 79 ? 39.173 -5.407 -12.046 1.00 35.03 79 VAL A N 1
ATOM 566 C CA . VAL A 1 79 ? 39.355 -4.849 -13.392 1.00 35.03 79 VAL A CA 1
ATOM 567 C C . VAL A 1 79 ? 40.048 -3.491 -13.273 1.00 35.03 79 VAL A C 1
ATOM 569 O O . VAL A 1 79 ? 39.539 -2.547 -12.670 1.00 35.03 79 VAL A O 1
ATOM 572 N N . ARG A 1 80 ? 41.263 -3.410 -13.826 1.00 34.19 80 ARG A N 1
ATOM 573 C CA . ARG A 1 80 ? 42.054 -2.181 -13.976 1.00 34.19 80 ARG A CA 1
ATOM 574 C C . ARG A 1 80 ? 41.590 -1.418 -15.221 1.00 34.19 80 ARG A C 1
ATOM 576 O O . ARG A 1 80 ? 41.733 -1.936 -16.322 1.00 34.19 80 ARG A O 1
ATOM 583 N N . GLY A 1 81 ? 41.225 -0.148 -15.046 1.00 34.03 81 GLY A N 1
ATOM 584 C CA . GLY A 1 81 ? 41.360 0.886 -16.079 1.00 34.03 81 GLY A CA 1
ATOM 585 C C . GLY A 1 81 ? 40.056 1.501 -16.597 1.00 34.03 81 GLY A C 1
ATOM 586 O O . GLY A 1 81 ? 39.175 0.803 -17.081 1.00 34.03 81 GLY A O 1
ATOM 587 N N . THR A 1 82 ? 40.044 2.842 -16.604 1.00 34.78 82 THR A N 1
ATOM 588 C CA . THR A 1 82 ? 39.006 3.782 -17.089 1.00 34.78 82 THR A CA 1
ATOM 589 C C . THR A 1 82 ? 37.764 3.895 -16.194 1.00 34.78 82 THR A C 1
ATOM 591 O O . THR A 1 82 ? 37.189 2.896 -15.791 1.00 34.78 82 THR A O 1
ATOM 594 N N . HIS A 1 83 ? 37.414 5.135 -15.823 1.00 34.47 83 HIS A N 1
ATOM 595 C CA . HIS A 1 83 ? 36.400 5.495 -14.821 1.00 34.47 83 HIS A CA 1
ATOM 596 C C . HIS A 1 83 ? 35.166 4.576 -14.846 1.00 34.47 83 HIS A C 1
ATOM 598 O O . HIS A 1 83 ? 34.461 4.577 -15.856 1.00 34.47 83 HIS A O 1
ATOM 604 N N . PRO A 1 84 ? 34.869 3.835 -13.760 1.00 40.62 84 PRO A N 1
ATOM 605 C CA . PRO A 1 84 ? 33.646 3.057 -13.703 1.00 40.62 84 PRO A CA 1
ATOM 606 C C . PRO A 1 84 ? 32.483 4.047 -13.704 1.00 40.62 84 PRO A C 1
ATOM 608 O O . PRO A 1 84 ? 32.346 4.863 -12.789 1.00 40.62 84 PRO A O 1
ATOM 611 N N . THR A 1 85 ? 31.655 4.012 -14.747 1.00 40.44 85 THR A N 1
ATOM 612 C CA . THR A 1 85 ? 30.302 4.558 -14.645 1.00 40.44 85 THR A CA 1
ATOM 613 C C . THR A 1 85 ? 29.672 3.927 -13.405 1.00 40.44 85 THR A C 1
ATOM 615 O O . THR A 1 85 ? 29.756 2.702 -13.279 1.00 40.44 85 THR A O 1
ATOM 618 N N . PRO A 1 86 ? 29.120 4.712 -12.464 1.00 50.09 86 PRO A N 1
ATOM 619 C CA . PRO A 1 86 ? 28.558 4.151 -11.246 1.00 50.09 86 PRO A CA 1
ATOM 620 C C . PRO A 1 86 ? 27.486 3.142 -11.646 1.00 50.09 86 PRO A C 1
ATOM 622 O O . PRO A 1 86 ? 26.529 3.484 -12.338 1.00 50.09 86 PRO A O 1
ATOM 625 N N . LEU A 1 87 ? 27.724 1.888 -11.285 1.00 60.31 87 LEU A N 1
ATOM 626 C CA . LEU A 1 87 ? 26.822 0.785 -11.545 1.00 60.31 87 LEU A CA 1
ATOM 627 C C . LEU A 1 87 ? 25.727 0.871 -10.488 1.00 60.31 87 LEU A C 1
ATOM 629 O O . LEU A 1 87 ? 26.004 0.707 -9.299 1.00 60.31 87 LEU A O 1
ATOM 633 N N . TRP A 1 88 ? 24.520 1.238 -10.903 1.00 64.12 88 TRP A N 1
ATOM 634 C CA . TRP A 1 88 ? 23.414 1.440 -9.976 1.00 64.12 88 TRP A CA 1
ATOM 635 C C . TRP A 1 88 ? 22.711 0.111 -9.718 1.00 64.12 88 TRP A C 1
ATOM 637 O O . TRP A 1 88 ? 22.486 -0.663 -10.649 1.00 64.12 88 TRP A O 1
ATOM 647 N N . ASN A 1 89 ? 22.355 -0.144 -8.460 1.00 77.25 89 ASN A N 1
ATOM 648 C CA . ASN A 1 89 ? 21.607 -1.331 -8.075 1.00 77.25 89 ASN A CA 1
ATOM 649 C C . ASN A 1 89 ? 20.138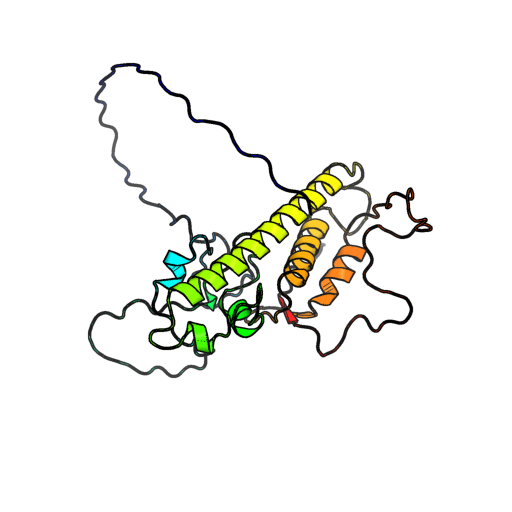 -0.960 -7.839 1.00 77.25 89 ASN A C 1
ATOM 651 O O . ASN A 1 89 ? 19.842 -0.055 -7.061 1.00 77.25 89 ASN A O 1
ATOM 655 N N . LEU A 1 90 ? 19.212 -1.667 -8.491 1.00 82.75 90 LEU A N 1
ATOM 656 C CA . LEU A 1 90 ? 17.767 -1.466 -8.325 1.00 82.75 90 LEU A CA 1
ATOM 657 C C . LEU A 1 90 ? 17.296 -1.693 -6.876 1.00 82.75 90 LEU A C 1
ATOM 659 O O . LEU A 1 90 ? 16.253 -1.170 -6.491 1.00 82.75 90 LEU A O 1
ATOM 663 N N . SER A 1 91 ? 18.071 -2.414 -6.057 1.00 84.62 91 SER A N 1
ATOM 664 C CA . SER A 1 91 ? 17.799 -2.594 -4.624 1.00 84.62 91 SER A CA 1
ATOM 665 C C . SER A 1 91 ? 17.959 -1.319 -3.787 1.00 84.62 91 SER A C 1
ATOM 667 O O . SER A 1 91 ? 17.564 -1.295 -2.625 1.00 84.62 91 SER A O 1
ATOM 669 N N . ASP A 1 92 ? 18.579 -0.273 -4.338 1.00 84.31 92 ASP A N 1
ATOM 670 C CA . ASP A 1 92 ? 18.813 0.990 -3.628 1.00 84.31 92 ASP A CA 1
ATOM 671 C C . ASP A 1 92 ? 17.700 2.026 -3.885 1.00 84.31 92 ASP A C 1
ATOM 673 O O . ASP A 1 92 ? 17.711 3.103 -3.284 1.00 84.31 92 ASP A O 1
ATOM 677 N N . PHE A 1 93 ? 16.739 1.715 -4.764 1.00 87.38 93 PHE A N 1
ATOM 678 C CA . PHE A 1 93 ? 15.658 2.611 -5.179 1.00 87.38 93 PHE A CA 1
ATOM 679 C C . PHE A 1 93 ? 14.324 2.166 -4.590 1.00 87.38 93 PHE A C 1
ATOM 681 O O . PHE A 1 93 ? 13.801 1.117 -4.962 1.00 87.38 93 PHE A O 1
ATOM 688 N N . TYR A 1 94 ? 13.777 2.992 -3.706 1.00 90.62 94 TYR A N 1
ATOM 689 C CA . TYR A 1 94 ? 12.556 2.738 -2.951 1.00 90.62 94 TYR A CA 1
ATOM 690 C C . TYR A 1 94 ? 11.407 3.595 -3.471 1.00 90.62 94 TYR A C 1
ATOM 692 O O . TYR A 1 94 ? 11.615 4.733 -3.904 1.00 90.62 94 TYR A O 1
ATOM 700 N N . LEU A 1 95 ? 10.188 3.069 -3.375 1.00 92.94 95 LEU A N 1
ATOM 701 C CA . LEU A 1 95 ? 8.985 3.868 -3.602 1.00 92.94 95 LEU A CA 1
ATOM 702 C C . LEU A 1 95 ? 8.870 5.011 -2.579 1.00 92.94 95 LEU A C 1
ATOM 704 O O . LEU A 1 95 ? 9.486 4.979 -1.509 1.00 92.94 95 LEU A O 1
ATOM 708 N N . SER A 1 96 ? 8.096 6.038 -2.926 1.00 93.31 96 SER A N 1
ATOM 709 C CA . SER A 1 96 ? 7.970 7.251 -2.116 1.00 93.31 96 SER A CA 1
ATOM 710 C C . SER A 1 96 ? 7.117 6.992 -0.874 1.00 93.31 96 SER A C 1
ATOM 712 O O . SER A 1 96 ? 7.559 7.219 0.256 1.00 93.31 96 SER A O 1
ATOM 714 N N . PHE A 1 97 ? 5.907 6.460 -1.071 1.00 95.06 97 PHE A N 1
ATOM 715 C CA . PHE A 1 97 ? 4.979 6.164 0.010 1.00 95.06 97 PHE A CA 1
ATOM 716 C C . PHE A 1 97 ? 5.233 4.767 0.590 1.00 95.06 97 PHE A C 1
ATOM 718 O O . PHE A 1 97 ? 5.549 4.653 1.779 1.00 95.06 97 PHE A O 1
ATOM 725 N N . CYS A 1 98 ? 5.180 3.713 -0.223 1.00 95.12 98 CYS A N 1
ATOM 726 C CA . CYS A 1 98 ? 5.459 2.322 0.142 1.00 95.12 98 CYS A CA 1
ATOM 727 C C . CYS A 1 98 ? 6.968 2.039 0.220 1.00 95.12 98 CYS A C 1
ATOM 729 O O . CYS A 1 98 ? 7.507 1.130 -0.407 1.00 95.12 98 CYS A O 1
ATOM 731 N N . ASN A 1 99 ? 7.654 2.814 1.057 1.00 91.00 99 ASN A N 1
ATOM 732 C CA . ASN A 1 99 ? 9.106 2.852 1.229 1.00 91.00 99 ASN A CA 1
ATOM 733 C C . ASN A 1 99 ? 9.757 1.582 1.818 1.00 91.00 99 ASN A C 1
ATOM 735 O O . ASN A 1 99 ? 10.941 1.611 2.143 1.00 91.00 99 ASN A O 1
ATOM 739 N N . SER A 1 100 ? 9.006 0.494 1.992 1.00 89.88 100 SER A N 1
ATOM 740 C CA . SER A 1 100 ? 9.542 -0.843 2.272 1.00 89.88 100 SER A CA 1
ATOM 741 C C . SER A 1 100 ? 9.790 -1.665 1.005 1.00 89.88 100 SER A C 1
ATOM 743 O O . SER A 1 100 ? 10.390 -2.728 1.111 1.00 89.88 100 SER A O 1
ATOM 745 N N . TYR A 1 101 ? 9.341 -1.187 -0.161 1.00 91.50 101 TYR A N 1
ATOM 746 C CA . TYR A 1 101 ? 9.498 -1.857 -1.450 1.00 91.50 101 TYR A CA 1
ATOM 747 C C . TYR A 1 101 ? 10.546 -1.161 -2.312 1.00 91.50 101 TYR A C 1
ATOM 749 O O . TYR A 1 101 ? 10.568 0.069 -2.439 1.00 91.50 101 TYR A O 1
ATOM 757 N N . THR A 1 102 ? 11.381 -1.977 -2.943 1.00 90.94 102 THR A N 1
ATOM 758 C CA . THR A 1 102 ? 12.404 -1.552 -3.899 1.00 90.94 102 THR A CA 1
ATOM 759 C C . THR A 1 102 ? 12.004 -1.883 -5.330 1.00 90.94 102 THR A C 1
ATOM 761 O O . THR A 1 102 ? 11.270 -2.838 -5.581 1.00 90.94 102 THR A O 1
ATOM 764 N N . LEU A 1 103 ? 12.551 -1.153 -6.305 1.00 90.06 103 LEU A N 1
ATOM 765 C CA . LEU A 1 103 ? 12.324 -1.468 -7.720 1.00 90.06 103 LEU A CA 1
ATOM 766 C C . LEU A 1 103 ? 12.766 -2.891 -8.081 1.00 90.06 103 LEU A C 1
ATOM 768 O O . LEU A 1 103 ? 12.134 -3.532 -8.915 1.00 90.06 103 LEU A O 1
ATOM 772 N N . TRP A 1 104 ? 13.819 -3.407 -7.440 1.00 88.12 104 TRP A N 1
ATOM 773 C CA . TRP A 1 104 ? 14.272 -4.782 -7.650 1.00 88.12 104 TRP A CA 1
ATOM 774 C C . TRP A 1 104 ? 13.182 -5.817 -7.339 1.00 88.12 104 TRP A C 1
ATOM 776 O O . TRP A 1 104 ? 12.931 -6.710 -8.149 1.00 88.12 104 TRP A O 1
ATOM 786 N N . GLU A 1 105 ? 12.527 -5.694 -6.184 1.00 90.88 105 GLU A N 1
ATOM 787 C CA . GLU A 1 105 ? 11.448 -6.599 -5.767 1.00 90.88 105 GLU A CA 1
ATOM 788 C C . GLU A 1 105 ? 10.253 -6.505 -6.714 1.00 90.88 105 GLU A C 1
ATOM 790 O O . GLU A 1 105 ? 9.702 -7.529 -7.114 1.00 90.88 105 GLU A O 1
ATOM 795 N N . LEU A 1 106 ? 9.906 -5.287 -7.138 1.00 92.44 106 LEU A N 1
ATOM 796 C CA . LEU A 1 106 ? 8.790 -5.044 -8.049 1.00 92.44 106 LEU A CA 1
ATOM 797 C C . LEU A 1 106 ? 9.037 -5.662 -9.429 1.00 92.44 106 LEU A C 1
ATOM 799 O O . LEU A 1 106 ? 8.208 -6.428 -9.905 1.00 92.44 106 LEU A O 1
ATOM 803 N N . PHE A 1 107 ? 10.198 -5.426 -10.043 1.00 89.56 107 PHE A N 1
ATOM 804 C CA . PHE A 1 107 ? 10.538 -6.037 -11.336 1.00 89.56 107 PHE A CA 1
ATOM 805 C C . PHE A 1 107 ? 10.701 -7.565 -11.268 1.00 89.56 107 PHE A C 1
ATOM 807 O O . PHE A 1 107 ? 10.516 -8.254 -12.274 1.00 89.56 107 PHE A O 1
ATOM 814 N N . SER A 1 108 ? 11.049 -8.105 -10.097 1.00 87.44 108 SER A N 1
ATOM 815 C CA . SER A 1 108 ? 11.210 -9.551 -9.898 1.00 87.44 108 SER A CA 1
ATOM 816 C C . SER A 1 108 ? 9.884 -10.269 -9.627 1.00 87.44 108 SER A C 1
ATOM 818 O O . SER A 1 108 ? 9.722 -11.413 -10.043 1.00 87.44 108 SER A O 1
ATOM 820 N N . GLY A 1 109 ? 8.954 -9.627 -8.912 1.00 84.44 109 GLY A N 1
ATOM 821 C CA . GLY A 1 109 ? 7.722 -10.254 -8.422 1.00 84.44 109 GLY A CA 1
ATOM 822 C C . GLY A 1 109 ? 6.435 -9.787 -9.104 1.00 84.44 109 GLY A C 1
ATOM 823 O O . GLY A 1 109 ? 5.502 -10.575 -9.226 1.00 84.44 109 GLY A O 1
ATOM 824 N N . LEU A 1 110 ? 6.376 -8.543 -9.587 1.00 80.50 110 LEU A N 1
ATOM 825 C CA . LEU A 1 110 ? 5.188 -7.935 -10.194 1.00 80.50 110 LEU A CA 1
ATOM 826 C C . LEU A 1 110 ? 5.436 -7.673 -11.680 1.00 80.50 110 LEU A C 1
ATOM 828 O O . LEU A 1 110 ? 5.580 -6.547 -12.133 1.00 80.50 110 LEU A O 1
ATOM 832 N N . SER A 1 111 ? 5.489 -8.740 -12.469 1.00 77.25 111 SER A N 1
ATOM 833 C CA . SER A 1 111 ? 5.877 -8.657 -13.882 1.00 77.25 111 SER A CA 1
ATOM 834 C C . SER A 1 111 ? 4.798 -8.103 -14.820 1.00 77.25 111 SER A C 1
ATOM 836 O O . SER A 1 111 ? 5.108 -7.853 -15.983 1.00 77.25 111 SER A O 1
ATOM 838 N N . SER A 1 112 ? 3.557 -7.891 -14.355 1.00 77.69 112 SER A N 1
ATOM 839 C CA . SER A 1 112 ? 2.453 -7.412 -15.203 1.00 77.69 112 SER A CA 1
ATOM 840 C C . SER A 1 112 ? 1.537 -6.345 -14.575 1.00 77.69 112 SER A C 1
ATOM 842 O O . SER A 1 112 ? 0.312 -6.526 -14.546 1.00 77.69 112 SER A O 1
ATOM 844 N N . PRO A 1 113 ? 2.073 -5.201 -14.109 1.00 79.25 113 PRO A N 1
ATOM 845 C CA . PRO A 1 113 ? 1.244 -4.061 -13.728 1.00 79.25 113 PRO A CA 1
ATOM 846 C C . PRO A 1 113 ? 0.540 -3.503 -14.974 1.00 79.25 113 PRO A C 1
ATOM 848 O O . PRO A 1 113 ? 1.154 -3.357 -16.029 1.00 79.25 113 PRO A O 1
ATOM 851 N N . ASN A 1 114 ? -0.758 -3.202 -14.883 1.00 79.19 114 ASN A N 1
ATOM 852 C CA . ASN A 1 114 ? -1.539 -2.619 -15.987 1.00 79.19 114 ASN A CA 1
ATOM 853 C C . ASN A 1 114 ? -1.381 -3.343 -17.348 1.00 79.19 114 ASN A C 1
ATOM 855 O O . ASN A 1 114 ? -1.431 -2.702 -18.396 1.00 79.19 114 ASN A O 1
ATOM 859 N N . THR A 1 115 ? -1.195 -4.671 -17.353 1.00 82.44 115 THR A N 1
ATOM 860 C CA . THR A 1 115 ? -0.948 -5.513 -18.553 1.00 82.44 115 THR A CA 1
ATOM 861 C C . THR A 1 115 ? 0.370 -5.254 -19.305 1.00 82.44 115 THR A C 1
ATOM 863 O O . THR A 1 115 ? 0.557 -5.757 -20.413 1.00 82.44 115 THR A O 1
ATOM 866 N N . LEU A 1 116 ? 1.296 -4.495 -18.713 1.00 80.94 116 LEU A N 1
ATOM 867 C CA . LEU A 1 116 ? 2.656 -4.306 -19.231 1.00 80.94 116 LEU A CA 1
ATOM 868 C C . LEU A 1 116 ? 3.508 -5.562 -18.992 1.00 80.94 116 LEU A C 1
ATOM 870 O O . LEU A 1 116 ? 3.176 -6.379 -18.147 1.00 80.94 116 LEU A O 1
ATOM 874 N N . ASN A 1 117 ? 4.626 -5.722 -19.704 1.00 85.69 117 ASN A N 1
ATOM 875 C CA . ASN A 1 117 ? 5.616 -6.758 -19.391 1.00 85.69 117 ASN A CA 1
ATOM 876 C C . ASN A 1 117 ? 6.814 -6.109 -18.696 1.00 85.69 117 ASN A C 1
ATOM 878 O O . ASN A 1 117 ? 7.759 -5.663 -19.341 1.00 85.69 117 ASN A O 1
ATOM 882 N N . CYS A 1 118 ? 6.742 -6.054 -17.372 1.00 87.06 118 CYS A N 1
ATOM 883 C CA . CYS A 1 118 ? 7.744 -5.457 -16.498 1.00 87.06 118 CYS A CA 1
ATOM 884 C C . CYS A 1 118 ? 8.676 -6.509 -15.895 1.00 87.06 118 CYS A C 1
ATOM 886 O O . CYS A 1 118 ? 9.205 -6.320 -14.804 1.00 87.06 118 CYS A O 1
ATOM 888 N N . SER A 1 119 ? 8.857 -7.648 -16.566 1.00 84.88 119 SER A N 1
ATOM 889 C CA . SER A 1 119 ? 9.807 -8.648 -16.091 1.00 84.88 119 SER A CA 1
ATOM 890 C C . SER A 1 119 ? 11.237 -8.106 -16.147 1.00 84.88 119 SER A C 1
ATOM 892 O O . SER A 1 119 ? 11.617 -7.374 -17.065 1.00 84.88 119 SER A O 1
ATOM 894 N N . LEU A 1 120 ? 12.041 -8.478 -15.151 1.00 80.88 120 LEU A N 1
ATOM 895 C CA . LEU A 1 120 ? 13.419 -8.012 -15.018 1.00 80.88 120 LEU A CA 1
ATOM 896 C C . LEU A 1 120 ? 14.256 -8.261 -16.287 1.00 80.88 120 LEU A C 1
ATOM 898 O O . LEU A 1 120 ? 15.074 -7.422 -16.646 1.00 80.88 120 LEU A O 1
ATOM 902 N N . ASP A 1 121 ? 14.031 -9.377 -16.984 1.00 77.00 121 ASP A N 1
ATOM 903 C CA . ASP A 1 121 ? 14.772 -9.717 -18.203 1.00 77.00 121 ASP A CA 1
ATOM 904 C C . ASP A 1 121 ? 14.485 -8.741 -19.358 1.00 77.00 121 ASP A C 1
ATOM 906 O O . ASP A 1 121 ? 15.399 -8.419 -20.107 1.00 77.00 121 ASP A O 1
ATOM 910 N N . VAL A 1 122 ? 13.261 -8.205 -19.455 1.00 76.06 122 VAL A N 1
ATOM 911 C CA . VAL A 1 122 ? 12.887 -7.183 -20.454 1.00 76.06 122 VAL A CA 1
ATOM 912 C C . VAL A 1 122 ? 13.502 -5.825 -20.111 1.00 76.06 122 VAL A C 1
ATOM 914 O O . VAL A 1 122 ? 13.931 -5.084 -20.991 1.00 76.06 122 VAL A O 1
ATOM 917 N N . VAL A 1 123 ? 13.559 -5.490 -18.821 1.00 75.38 123 VAL A N 1
ATOM 918 C CA . VAL A 1 123 ? 14.084 -4.200 -18.343 1.00 75.38 123 VAL A CA 1
ATOM 919 C C . VAL A 1 123 ? 15.616 -4.161 -18.355 1.00 75.38 123 VAL A C 1
ATOM 921 O O . VAL A 1 123 ? 16.196 -3.092 -18.536 1.00 75.38 123 VAL A O 1
ATOM 924 N N . LEU A 1 124 ? 16.276 -5.309 -18.164 1.00 72.38 124 LEU A N 1
ATOM 925 C CA . LEU A 1 124 ? 17.737 -5.437 -18.144 1.00 72.38 124 LEU A CA 1
ATOM 926 C C . LEU A 1 124 ? 18.356 -5.844 -19.490 1.00 72.38 124 LEU A C 1
ATOM 928 O O . LEU A 1 124 ? 19.581 -5.951 -19.564 1.00 72.38 124 LEU A O 1
ATOM 932 N N . GLU A 1 125 ? 17.564 -6.100 -20.535 1.00 68.81 125 GLU A N 1
ATOM 933 C CA . GLU A 1 125 ? 18.106 -6.417 -21.860 1.00 68.81 125 GLU A CA 1
ATOM 934 C C . GLU A 1 125 ? 18.981 -5.250 -22.358 1.00 68.81 125 GLU A C 1
ATOM 936 O O . GLU A 1 125 ? 18.609 -4.081 -22.229 1.00 68.81 125 GLU A O 1
ATOM 941 N N . GLU A 1 126 ? 20.177 -5.531 -22.891 1.00 51.31 126 GLU A N 1
ATOM 942 C CA . GLU A 1 126 ? 21.052 -4.487 -23.441 1.00 51.31 126 GLU A CA 1
ATOM 943 C C . GLU A 1 126 ? 20.358 -3.823 -24.640 1.00 51.31 126 GLU A C 1
ATOM 945 O O . GLU A 1 126 ? 20.260 -4.400 -25.720 1.00 51.31 126 GLU A O 1
ATOM 950 N N . GLY A 1 127 ? 19.861 -2.598 -24.446 1.00 51.62 127 GLY A N 1
ATOM 951 C CA . GLY A 1 127 ? 19.016 -1.914 -25.430 1.00 51.62 127 GLY A CA 1
ATOM 952 C C . GLY A 1 127 ? 17.513 -2.107 -25.217 1.00 51.62 127 GLY A C 1
ATOM 953 O O . GLY A 1 127 ? 16.736 -1.710 -26.086 1.00 51.62 127 GLY A O 1
ATOM 954 N N . GLY A 1 128 ? 17.109 -2.658 -24.066 1.00 57.47 128 GLY A N 1
ATOM 955 C CA . GLY A 1 128 ? 15.738 -2.637 -23.577 1.00 57.47 128 GLY A CA 1
ATOM 956 C C . GLY A 1 128 ? 15.161 -1.240 -23.753 1.00 57.47 128 GLY A C 1
ATOM 957 O O . GLY A 1 128 ? 15.826 -0.230 -23.491 1.00 57.47 128 GLY A O 1
ATOM 958 N N . GLU A 1 129 ? 13.953 -1.171 -24.307 1.00 64.50 129 GLU A N 1
ATOM 959 C CA . GLU A 1 129 ? 13.378 0.103 -24.698 1.00 64.50 129 GLU A CA 1
ATOM 960 C C . GLU A 1 129 ? 13.245 0.954 -23.430 1.00 64.50 129 GLU A C 1
ATOM 962 O O . GLU A 1 129 ? 12.478 0.629 -22.525 1.00 64.50 129 GLU A O 1
ATOM 967 N N . MET A 1 130 ? 14.015 2.040 -23.341 1.00 74.12 130 MET A N 1
ATOM 968 C CA . MET A 1 130 ? 13.949 3.043 -22.267 1.00 74.12 130 MET A CA 1
ATOM 969 C C . MET A 1 130 ? 12.501 3.406 -21.893 1.00 74.12 130 MET A C 1
ATOM 971 O O . MET A 1 130 ? 12.186 3.695 -20.740 1.00 74.12 130 MET A O 1
ATOM 975 N N . THR A 1 131 ? 11.619 3.358 -22.890 1.00 80.25 131 THR A N 1
ATOM 976 C CA . THR A 1 131 ? 10.173 3.542 -22.790 1.00 80.25 131 THR A CA 1
ATOM 977 C C . THR A 1 131 ? 9.482 2.462 -21.951 1.00 80.25 131 THR A C 1
ATOM 979 O O . THR A 1 131 ? 8.630 2.819 -21.146 1.00 80.25 131 THR A O 1
ATOM 982 N N . THR A 1 132 ? 9.863 1.186 -22.062 1.00 83.88 132 THR A N 1
ATOM 983 C CA . THR A 1 132 ? 9.298 0.066 -21.287 1.00 83.88 132 THR A CA 1
ATOM 984 C C . THR A 1 132 ? 9.675 0.176 -19.813 1.00 83.88 132 THR A C 1
ATOM 986 O O . THR A 1 132 ? 8.796 0.129 -18.956 1.00 83.88 132 THR A O 1
ATOM 989 N N . CYS A 1 133 ? 10.957 0.419 -19.501 1.00 86.81 133 CYS A N 1
ATOM 990 C CA . CYS A 1 133 ? 11.378 0.687 -18.120 1.00 86.81 133 CYS A CA 1
ATOM 991 C C . CYS A 1 133 ? 10.581 1.857 -17.534 1.00 86.81 133 CYS A C 1
ATOM 993 O O . CYS A 1 133 ? 10.024 1.744 -16.441 1.00 86.81 133 CYS A O 1
ATOM 995 N N . ARG A 1 134 ? 10.473 2.962 -18.286 1.00 88.56 134 ARG A N 1
ATOM 996 C CA . ARG A 1 134 ? 9.753 4.153 -17.838 1.00 88.56 134 ARG A CA 1
ATOM 997 C C . ARG A 1 134 ? 8.281 3.858 -17.561 1.00 88.56 134 ARG A C 1
ATOM 999 O O . ARG A 1 134 ? 7.810 4.199 -16.486 1.00 88.56 134 ARG A O 1
ATOM 1006 N N . GLN A 1 135 ? 7.594 3.182 -18.479 1.00 90.25 135 GLN A N 1
ATOM 1007 C CA . GLN A 1 135 ? 6.185 2.806 -18.326 1.00 90.25 135 GLN A CA 1
ATOM 1008 C C . GLN A 1 135 ? 5.952 1.936 -17.088 1.00 90.25 135 GLN A C 1
ATOM 1010 O O . GLN A 1 135 ? 4.981 2.143 -16.366 1.00 90.25 135 GLN A O 1
ATOM 1015 N N . CYS A 1 136 ? 6.849 0.988 -16.812 1.00 91.75 136 CYS A N 1
ATOM 1016 C CA . CYS A 1 136 ? 6.758 0.147 -15.624 1.00 91.75 136 CYS A CA 1
ATOM 1017 C C . CYS A 1 136 ? 6.976 0.938 -14.332 1.00 91.75 136 CYS A C 1
ATOM 1019 O O . CYS A 1 136 ? 6.207 0.786 -13.386 1.00 91.75 136 CYS A O 1
ATOM 1021 N N . VAL A 1 137 ? 7.994 1.805 -14.288 1.00 92.31 137 VAL A N 1
ATOM 1022 C CA . VAL A 1 137 ? 8.243 2.651 -13.112 1.00 92.31 137 VAL A CA 1
ATOM 1023 C C . VAL A 1 137 ? 7.082 3.620 -12.885 1.00 92.31 137 VAL A C 1
ATOM 1025 O O . VAL A 1 137 ? 6.632 3.747 -11.752 1.00 92.31 137 VAL A O 1
ATOM 1028 N N . GLU A 1 138 ? 6.551 4.244 -13.938 1.00 93.69 138 GLU A N 1
ATOM 1029 C CA . GLU A 1 138 ? 5.369 5.114 -13.862 1.00 93.69 138 GLU A CA 1
ATOM 1030 C C . GLU A 1 138 ? 4.138 4.350 -13.355 1.00 93.69 138 GLU A C 1
ATOM 1032 O O . GLU A 1 138 ? 3.420 4.855 -12.498 1.00 93.69 138 GLU A O 1
ATOM 1037 N N . ALA A 1 139 ? 3.924 3.112 -13.810 1.00 94.69 139 ALA A N 1
ATOM 1038 C CA . ALA A 1 139 ? 2.842 2.267 -13.309 1.00 94.69 139 ALA A CA 1
ATOM 1039 C C . ALA A 1 139 ? 3.004 1.935 -11.814 1.00 94.69 139 ALA A C 1
ATOM 1041 O O . ALA A 1 139 ? 2.029 1.983 -11.066 1.00 94.69 139 ALA A O 1
ATOM 1042 N N . TYR A 1 140 ? 4.222 1.644 -11.346 1.00 95.44 140 TYR A N 1
ATOM 1043 C CA . TYR A 1 140 ? 4.467 1.441 -9.914 1.00 95.44 140 TYR A CA 1
ATOM 1044 C C . TYR A 1 140 ? 4.274 2.724 -9.102 1.00 95.44 140 TYR A C 1
ATOM 1046 O O . TYR A 1 140 ? 3.736 2.664 -8.000 1.00 95.44 140 TYR A O 1
ATOM 1054 N N . GLN A 1 141 ? 4.680 3.879 -9.636 1.00 95.31 141 GLN A N 1
ATOM 1055 C CA . GLN A 1 141 ? 4.453 5.181 -9.004 1.00 95.31 141 GLN A CA 1
ATOM 1056 C C . GLN A 1 141 ? 2.957 5.518 -8.912 1.00 95.31 141 GLN A C 1
ATOM 1058 O O . GLN A 1 141 ? 2.522 6.058 -7.899 1.00 95.31 141 GLN A O 1
ATOM 1063 N N . ASP A 1 142 ? 2.163 5.164 -9.924 1.00 96.00 142 ASP A N 1
ATOM 1064 C CA . ASP A 1 142 ? 0.704 5.318 -9.915 1.00 96.00 142 ASP A CA 1
ATOM 1065 C C . ASP A 1 142 ? 0.046 4.450 -8.826 1.00 96.00 142 ASP A C 1
ATOM 1067 O O . ASP A 1 142 ? -0.785 4.928 -8.056 1.00 96.00 142 ASP A O 1
ATOM 1071 N N . TYR A 1 143 ? 0.479 3.193 -8.672 1.00 96.62 143 TYR A N 1
ATOM 1072 C CA . TYR A 1 143 ? 0.019 2.332 -7.572 1.00 96.62 143 TYR A CA 1
ATOM 1073 C C . TYR A 1 143 ? 0.437 2.875 -6.198 1.00 96.62 143 TYR A C 1
ATOM 1075 O O . TYR A 1 143 ? -0.369 2.872 -5.268 1.00 96.62 143 TYR A O 1
ATOM 1083 N N . ASP A 1 144 ? 1.667 3.381 -6.072 1.00 97.44 144 ASP A N 1
ATOM 1084 C CA . ASP A 1 144 ? 2.173 4.011 -4.845 1.00 97.44 144 ASP A CA 1
ATOM 1085 C C . ASP A 1 144 ? 1.342 5.247 -4.461 1.00 97.44 144 ASP A C 1
ATOM 1087 O O . ASP A 1 144 ? 1.015 5.451 -3.289 1.00 97.44 144 ASP A O 1
ATOM 1091 N N . HIS A 1 145 ? 0.933 6.038 -5.457 1.00 97.19 145 HIS A N 1
ATOM 1092 C CA . HIS A 1 145 ? 0.073 7.200 -5.264 1.00 97.19 145 HIS A CA 1
ATOM 1093 C C . HIS A 1 145 ? -1.338 6.808 -4.809 1.00 97.19 145 HIS A C 1
ATOM 1095 O O . HIS A 1 145 ? -1.825 7.339 -3.812 1.00 97.19 145 HIS A O 1
ATOM 1101 N N . HIS A 1 146 ? -1.970 5.828 -5.459 1.00 97.88 146 HIS A N 1
ATOM 1102 C CA . HIS A 1 146 ? -3.281 5.330 -5.033 1.00 97.88 146 HIS A CA 1
ATOM 1103 C C . HIS A 1 146 ? -3.248 4.726 -3.620 1.00 97.88 146 HIS A C 1
ATOM 1105 O O . HIS A 1 146 ? -4.191 4.896 -2.839 1.00 97.88 146 HIS A O 1
ATOM 1111 N N . ALA A 1 147 ? -2.156 4.050 -3.250 1.00 98.12 147 ALA A N 1
ATOM 1112 C CA . ALA A 1 147 ? -1.949 3.582 -1.884 1.00 98.12 147 ALA A CA 1
ATOM 1113 C C . ALA A 1 147 ? -1.877 4.756 -0.893 1.00 98.12 147 ALA A C 1
ATOM 1115 O O . ALA A 1 147 ? -2.489 4.694 0.175 1.00 98.12 147 ALA A O 1
ATOM 1116 N N . GLN A 1 148 ? -1.192 5.845 -1.249 1.00 98.25 148 GLN A N 1
ATOM 1117 C CA . GLN A 1 148 ? -1.144 7.050 -0.424 1.00 98.25 148 GLN A CA 1
ATOM 1118 C C . GLN A 1 148 ? -2.533 7.683 -0.243 1.00 98.25 148 GLN A C 1
ATOM 1120 O O . GLN A 1 148 ? -2.930 7.936 0.893 1.00 98.25 148 GLN A O 1
ATOM 1125 N N . GLU A 1 149 ? -3.301 7.884 -1.318 1.00 98.31 149 GLU A N 1
ATOM 1126 C CA . GLU A 1 149 ? -4.650 8.471 -1.236 1.00 98.31 149 GLU A CA 1
ATOM 1127 C C . GLU A 1 149 ? -5.571 7.654 -0.314 1.00 98.31 149 GLU A C 1
ATOM 1129 O O . GLU A 1 149 ? -6.274 8.197 0.542 1.00 98.31 149 GLU A O 1
ATOM 1134 N N . LYS A 1 150 ? -5.524 6.320 -0.435 1.00 98.25 150 LYS A N 1
ATOM 1135 C CA . LYS A 1 150 ? -6.296 5.407 0.421 1.00 98.25 150 LYS A CA 1
ATOM 1136 C C . LYS A 1 150 ? -5.849 5.422 1.875 1.00 98.25 150 LYS A C 1
ATOM 1138 O O . LYS A 1 150 ? -6.672 5.262 2.779 1.00 98.25 150 LYS A O 1
ATOM 1143 N N . TYR A 1 151 ? -4.560 5.616 2.118 1.00 98.44 151 TYR A N 1
ATOM 1144 C CA . TYR A 1 151 ? -4.043 5.775 3.466 1.00 98.44 151 TYR A CA 1
ATOM 1145 C C . TYR A 1 151 ? -4.493 7.097 4.102 1.00 98.44 151 TYR A C 1
ATOM 1147 O O . TYR A 1 151 ? -4.884 7.107 5.267 1.00 98.44 151 TYR A O 1
ATOM 1155 N N . GLU A 1 152 ? -4.493 8.196 3.346 1.00 98.19 152 GLU A N 1
ATOM 1156 C CA . GLU A 1 152 ? -4.955 9.507 3.818 1.00 98.19 152 GLU A CA 1
ATOM 1157 C C . GLU A 1 152 ? -6.459 9.501 4.152 1.00 98.19 152 GLU A C 1
ATOM 1159 O O . GLU A 1 152 ? -6.878 10.091 5.153 1.00 98.19 152 GLU A O 1
ATOM 1164 N N . GLU A 1 153 ? -7.273 8.773 3.375 1.00 97.44 153 GLU A N 1
ATOM 1165 C CA . GLU A 1 153 ? -8.691 8.529 3.676 1.00 97.44 153 GLU A CA 1
ATOM 1166 C C . GLU A 1 153 ? -8.858 7.827 5.035 1.00 97.44 153 GLU A C 1
ATOM 1168 O O . GLU A 1 153 ? -9.600 8.297 5.906 1.00 97.44 153 GLU A O 1
ATOM 1173 N N . PHE A 1 154 ? -8.106 6.746 5.255 1.00 97.44 154 PHE A N 1
ATOM 1174 C CA . PHE A 1 154 ? -8.078 6.030 6.529 1.00 97.44 154 PHE A CA 1
ATOM 1175 C C . PHE A 1 154 ? -7.614 6.921 7.691 1.00 97.44 154 PHE A C 1
ATOM 1177 O O . PHE A 1 154 ? -8.250 6.950 8.747 1.00 97.44 154 PHE A O 1
ATOM 1184 N N . GLU A 1 155 ? -6.534 7.681 7.508 1.00 95.56 155 GLU A N 1
ATOM 1185 C CA . GLU A 1 155 ? -5.997 8.557 8.547 1.00 95.56 155 GLU A CA 1
ATOM 1186 C C . GLU A 1 155 ? -6.994 9.661 8.926 1.00 95.56 155 GLU A C 1
ATOM 1188 O O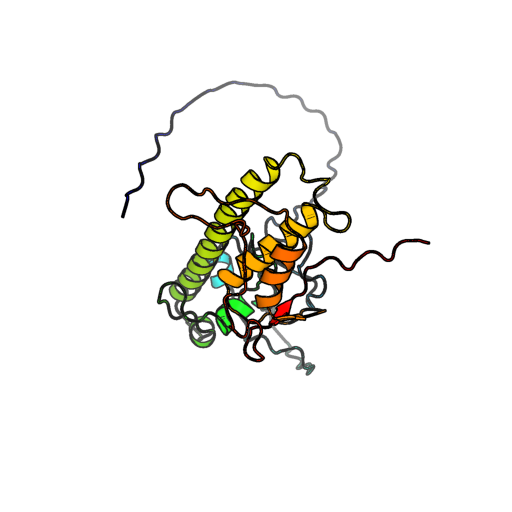 . GLU A 1 155 ? -7.128 9.989 10.107 1.00 95.56 155 GLU A O 1
ATOM 1193 N N . SER A 1 156 ? -7.757 10.181 7.959 1.00 95.38 156 SER A N 1
ATOM 1194 C CA . SER A 1 156 ? -8.841 11.134 8.213 1.00 95.38 156 SER A CA 1
ATOM 1195 C C . SER A 1 156 ? -9.928 10.549 9.118 1.00 95.38 156 SER A C 1
ATOM 1197 O O . SER A 1 156 ? -10.394 11.220 10.044 1.00 95.38 156 SER A O 1
ATOM 1199 N N . VAL A 1 157 ? -10.329 9.295 8.880 1.00 94.50 157 VAL A N 1
ATOM 1200 C CA . VAL A 1 157 ? -11.302 8.585 9.727 1.00 94.50 157 VAL A CA 1
ATOM 1201 C C . VAL A 1 157 ? -10.725 8.355 11.121 1.00 94.50 157 VAL A C 1
ATOM 1203 O O . VAL A 1 157 ? -11.376 8.676 12.116 1.00 94.50 157 VAL A O 1
ATOM 1206 N N . LEU A 1 158 ? -9.483 7.874 11.204 1.00 93.75 158 LEU A N 1
ATOM 1207 C CA . LEU A 1 158 ? -8.812 7.618 12.475 1.00 93.75 158 LEU A CA 1
ATOM 1208 C C . LEU A 1 158 ? -8.636 8.902 13.300 1.00 93.75 158 LEU A C 1
ATOM 1210 O O . LEU A 1 158 ? -8.806 8.875 14.514 1.00 93.75 158 LEU A O 1
ATOM 1214 N N . HIS A 1 159 ? -8.358 10.041 12.662 1.00 90.88 159 HIS A N 1
ATOM 1215 C CA . HIS A 1 159 ? -8.241 11.331 13.345 1.00 90.88 159 HIS A CA 1
ATOM 1216 C C . HIS A 1 159 ? -9.574 11.822 13.934 1.00 90.88 159 HIS A C 1
ATOM 1218 O O . HIS A 1 159 ? -9.588 12.484 14.970 1.00 90.88 159 HIS A O 1
ATOM 1224 N N . LYS A 1 160 ? -10.706 11.484 13.304 1.00 91.19 160 LYS A N 1
ATOM 1225 C CA . LYS A 1 160 ? -12.053 11.798 13.817 1.00 91.19 160 LYS A CA 1
ATOM 1226 C C . LYS A 1 160 ? -12.489 10.864 14.948 1.00 91.19 160 LYS A C 1
ATOM 1228 O O . LYS A 1 160 ? -13.471 11.154 15.631 1.00 91.19 160 LYS A O 1
ATOM 1233 N N . TYR A 1 161 ? -11.780 9.758 15.159 1.00 90.81 161 TYR A N 1
ATOM 1234 C CA . TYR A 1 161 ? -12.064 8.818 16.232 1.00 90.81 161 TYR A CA 1
ATOM 1235 C C . TYR A 1 161 ? -11.584 9.390 17.576 1.00 90.81 161 TYR A C 1
ATOM 1237 O O . TYR A 1 161 ? -10.447 9.196 17.992 1.00 90.81 161 TYR A O 1
ATOM 1245 N N . LEU A 1 162 ? -12.473 10.105 18.274 1.00 80.38 162 LEU A N 1
ATOM 1246 C CA . LEU A 1 162 ? -12.169 10.854 19.508 1.00 80.38 162 LEU A CA 1
ATOM 1247 C C . LEU A 1 162 ? -11.604 10.001 20.659 1.00 80.38 162 LEU A C 1
ATOM 1249 O O . LEU A 1 162 ? -11.029 10.546 21.595 1.00 80.38 162 LEU A O 1
ATOM 1253 N N . GLN A 1 163 ? -11.767 8.679 20.601 1.00 79.88 163 GLN A N 1
ATOM 1254 C CA . GLN A 1 163 ? -11.289 7.727 21.609 1.00 79.88 163 GLN A CA 1
ATOM 1255 C C . GLN A 1 163 ? -9.968 7.055 21.197 1.00 79.88 163 GLN A C 1
ATOM 1257 O O . GLN A 1 163 ? -9.658 5.953 21.655 1.00 79.88 163 GLN A O 1
ATOM 1262 N N . SER A 1 164 ? -9.193 7.685 20.307 1.00 76.81 164 SER A N 1
ATOM 1263 C CA . SER A 1 164 ? -7.958 7.117 19.751 1.00 76.81 164 SER A CA 1
ATOM 1264 C C . SER A 1 164 ? -6.908 6.793 20.816 1.00 76.81 164 SER A C 1
ATOM 1266 O O . SER A 1 164 ? -6.148 5.853 20.639 1.00 76.81 164 SER A O 1
ATOM 1268 N N . GLU A 1 165 ? -6.881 7.498 21.944 1.00 80.00 165 GLU A N 1
ATOM 1269 C CA . GLU A 1 165 ? -5.895 7.242 23.006 1.00 80.00 165 GLU A CA 1
ATOM 1270 C C . GLU A 1 165 ? -6.369 6.229 24.065 1.00 80.00 165 GLU A C 1
ATOM 1272 O O . GLU A 1 165 ? -5.588 5.833 24.925 1.00 80.00 165 GLU A O 1
ATOM 1277 N N . GLU A 1 166 ? -7.637 5.800 24.026 1.00 86.81 166 GLU A N 1
ATOM 1278 C CA . GLU A 1 166 ? -8.267 5.032 25.117 1.00 86.81 166 GLU A CA 1
ATOM 1279 C C . GLU A 1 166 ? -8.907 3.709 24.663 1.00 86.81 166 GLU A C 1
ATOM 1281 O O . GLU A 1 166 ? -9.377 2.933 25.495 1.00 86.81 166 GLU A O 1
ATOM 1286 N N . TYR A 1 167 ? -8.926 3.408 23.359 1.00 87.56 167 TYR A N 1
ATOM 1287 C CA . TYR A 1 167 ? -9.575 2.191 22.846 1.00 87.56 167 TYR A CA 1
ATOM 1288 C C . TYR A 1 167 ? -8.843 0.890 23.213 1.00 87.56 167 TYR A C 1
ATOM 1290 O O . TYR A 1 167 ? -9.438 -0.185 23.147 1.00 87.56 167 TYR A O 1
ATOM 1298 N N . SER A 1 168 ? -7.557 0.959 23.572 1.00 89.62 168 SER A N 1
ATOM 1299 C CA . SER A 1 168 ? -6.734 -0.200 23.918 1.00 89.62 168 SER A CA 1
ATOM 1300 C C . SER A 1 168 ? -5.720 0.152 25.001 1.00 89.62 168 SER A C 1
ATOM 1302 O O . SER A 1 168 ? -5.147 1.233 25.015 1.00 89.62 168 SER A O 1
ATOM 1304 N N . VAL A 1 169 ? -5.448 -0.807 25.888 1.00 89.19 169 VAL A N 1
ATOM 1305 C CA . VAL A 1 169 ? -4.411 -0.687 26.929 1.00 89.19 169 VAL A CA 1
ATOM 1306 C C . VAL A 1 169 ? -3.009 -1.062 26.432 1.00 89.19 169 VAL A C 1
ATOM 1308 O O . VAL A 1 169 ? -2.039 -0.906 27.168 1.00 89.19 169 VAL A O 1
ATOM 1311 N N . LYS A 1 170 ? -2.898 -1.603 25.210 1.00 89.56 170 LYS A N 1
ATOM 1312 C CA . LYS A 1 170 ? -1.626 -2.051 24.607 1.00 89.56 170 LYS A CA 1
ATOM 1313 C C . LYS A 1 170 ? -1.307 -1.385 23.273 1.00 89.56 170 LYS A C 1
ATOM 1315 O O . LYS A 1 170 ? -0.148 -1.375 22.877 1.00 89.56 170 LYS A O 1
ATOM 1320 N N . SER A 1 171 ? -2.322 -0.879 22.581 1.00 89.06 171 SER A N 1
ATOM 1321 C CA . SER A 1 171 ? -2.206 -0.366 21.216 1.00 89.06 171 SER A CA 1
ATOM 1322 C C . SER A 1 171 ? -2.391 1.142 21.219 1.00 89.06 171 SER A C 1
ATOM 1324 O O . SER A 1 171 ? -3.243 1.659 21.936 1.00 89.06 171 SER A O 1
ATOM 1326 N N . CYS A 1 172 ? -1.621 1.836 20.389 1.00 90.31 172 CYS A N 1
ATOM 1327 C CA . CYS A 1 172 ? -1.756 3.270 20.167 1.00 90.31 172 CYS A CA 1
ATOM 1328 C C . CYS A 1 172 ? -2.031 3.565 18.681 1.00 90.31 172 CYS A C 1
ATOM 1330 O O . CYS A 1 172 ? -1.733 2.731 17.819 1.00 90.31 172 CYS A O 1
ATOM 1332 N N . PRO A 1 173 ? -2.615 4.731 18.341 1.00 91.62 173 PRO A N 1
ATOM 1333 C CA . PRO A 1 173 ? -2.968 5.066 16.957 1.00 91.62 173 PRO A CA 1
ATOM 1334 C C . PRO A 1 173 ? -1.787 5.010 15.990 1.00 91.62 173 PRO A C 1
ATOM 1336 O O . PRO A 1 173 ? -1.960 4.649 14.830 1.00 91.62 173 PRO A O 1
ATOM 1339 N N . GLU A 1 174 ? -0.585 5.322 16.470 1.00 91.75 174 GLU A N 1
ATOM 1340 C CA . GLU A 1 174 ? 0.636 5.274 15.667 1.00 91.75 174 GLU A CA 1
ATOM 1341 C C . GLU A 1 174 ? 0.981 3.845 15.224 1.00 91.75 174 GLU A C 1
ATOM 1343 O O . GLU A 1 174 ? 1.317 3.616 14.064 1.00 91.75 174 GLU A O 1
ATOM 1348 N N . ASP A 1 175 ? 0.836 2.863 16.115 1.00 92.44 175 ASP A N 1
ATOM 1349 C CA . ASP A 1 175 ? 1.065 1.459 15.773 1.00 92.44 175 ASP A CA 1
ATOM 1350 C C . ASP A 1 175 ? 0.037 0.966 14.753 1.00 92.44 175 ASP A C 1
ATOM 1352 O O . ASP A 1 175 ? 0.401 0.276 13.802 1.00 92.44 175 ASP A O 1
ATOM 1356 N N . CYS A 1 176 ? -1.229 1.360 14.926 1.00 95.12 176 CYS A N 1
ATOM 1357 C CA . CYS A 1 176 ? -2.304 1.087 13.976 1.00 95.12 176 CYS A CA 1
ATOM 1358 C C . CYS A 1 176 ? -1.987 1.664 12.584 1.00 95.12 176 CYS A C 1
ATOM 1360 O O . CYS A 1 176 ? -2.052 0.942 11.592 1.00 95.12 176 CYS A O 1
ATOM 1362 N N . LYS A 1 177 ? -1.557 2.930 12.508 1.00 95.44 177 LYS A N 1
ATOM 1363 C CA . LYS A 1 177 ? -1.126 3.583 11.262 1.00 95.44 177 LYS A CA 1
ATOM 1364 C C . LYS A 1 177 ? 0.013 2.834 10.570 1.00 95.44 177 LYS A C 1
ATOM 1366 O O . LYS A 1 177 ? -0.058 2.591 9.367 1.00 95.44 177 LYS A O 1
ATOM 1371 N N . ILE A 1 178 ? 1.034 2.421 11.325 1.00 94.88 178 ILE A N 1
ATOM 1372 C CA . ILE A 1 178 ? 2.186 1.680 10.789 1.00 94.88 178 ILE A CA 1
ATOM 1373 C C . ILE A 1 178 ? 1.739 0.353 10.164 1.00 94.88 178 ILE A C 1
ATOM 1375 O O . ILE A 1 178 ? 2.107 0.062 9.024 1.00 94.88 178 ILE A O 1
ATOM 1379 N N . VAL A 1 179 ? 0.942 -0.450 10.879 1.00 96.06 179 VAL A N 1
ATOM 1380 C CA . VAL A 1 179 ? 0.518 -1.766 10.369 1.00 96.06 179 VAL A CA 1
ATOM 1381 C C . VAL A 1 179 ? -0.537 -1.659 9.272 1.00 96.06 179 VAL A C 1
ATOM 1383 O O . VAL A 1 179 ? -0.515 -2.473 8.354 1.00 96.06 179 VAL A O 1
ATOM 1386 N N . TYR A 1 180 ? -1.395 -0.634 9.305 1.00 97.62 180 TYR A N 1
ATOM 1387 C CA . TYR A 1 180 ? -2.348 -0.359 8.229 1.00 97.62 180 TYR A CA 1
ATOM 1388 C C . TYR A 1 180 ? -1.631 0.051 6.945 1.00 97.62 180 TYR A C 1
ATOM 1390 O O . TYR A 1 180 ? -1.936 -0.480 5.883 1.00 97.62 180 TYR A O 1
ATOM 1398 N N . LYS A 1 181 ? -0.617 0.924 7.032 1.00 97.75 181 LYS A N 1
ATOM 1399 C CA . LYS A 1 181 ? 0.225 1.272 5.881 1.00 97.75 181 LYS A CA 1
ATOM 1400 C C . LYS A 1 181 ? 0.927 0.041 5.305 1.00 97.75 181 LYS A C 1
ATOM 1402 O O . LYS A 1 181 ? 0.927 -0.151 4.093 1.00 97.75 181 LYS A O 1
ATOM 1407 N N . ALA A 1 182 ? 1.514 -0.795 6.162 1.00 96.12 182 ALA A N 1
ATOM 1408 C CA . ALA A 1 182 ? 2.200 -2.011 5.731 1.00 96.12 182 ALA A CA 1
ATOM 1409 C C . ALA A 1 182 ? 1.246 -3.014 5.058 1.00 96.12 182 ALA A C 1
ATOM 1411 O O . ALA A 1 182 ? 1.586 -3.563 4.011 1.00 96.12 182 ALA A O 1
ATOM 1412 N N . TRP A 1 183 ? 0.047 -3.202 5.622 1.00 97.44 183 TRP A N 1
ATOM 1413 C CA . TRP A 1 183 ? -1.024 -3.990 5.012 1.00 97.44 183 TRP A CA 1
ATOM 1414 C C . TRP A 1 183 ? -1.440 -3.415 3.655 1.00 97.44 183 TRP A C 1
ATOM 1416 O O . TRP A 1 183 ? -1.464 -4.139 2.669 1.00 97.44 183 TRP A O 1
ATOM 1426 N N . LEU A 1 184 ? -1.712 -2.112 3.574 1.00 97.94 184 LEU A N 1
ATOM 1427 C CA . LEU A 1 184 ? -2.172 -1.474 2.344 1.00 97.94 184 LEU A CA 1
ATOM 1428 C C . LEU A 1 184 ? -1.139 -1.621 1.221 1.00 97.94 184 LEU A C 1
ATOM 1430 O O . LEU A 1 184 ? -1.480 -2.046 0.122 1.00 97.94 184 LEU A O 1
ATOM 1434 N N . CYS A 1 185 ? 0.136 -1.358 1.512 1.00 97.19 185 CYS A N 1
ATOM 1435 C CA . CYS A 1 185 ? 1.206 -1.545 0.538 1.00 97.19 185 CYS A CA 1
ATOM 1436 C C . CYS A 1 185 ? 1.353 -3.011 0.096 1.00 97.19 185 CYS A C 1
ATOM 1438 O O . CYS A 1 185 ? 1.656 -3.246 -1.067 1.00 97.19 185 CYS A O 1
ATOM 1440 N N . SER A 1 186 ? 1.111 -4.000 0.968 1.00 95.50 186 SER A N 1
ATOM 1441 C CA . SER A 1 186 ? 1.123 -5.415 0.560 1.00 95.50 186 SER A CA 1
ATOM 1442 C C . SER A 1 186 ? -0.108 -5.847 -0.238 1.00 95.50 186 SER A C 1
ATOM 1444 O O . SER A 1 186 ? -0.041 -6.868 -0.913 1.00 95.50 186 SER A O 1
ATOM 1446 N N . GLN A 1 187 ? -1.209 -5.084 -0.199 1.00 95.38 187 GLN A N 1
ATOM 1447 C CA . GLN A 1 187 ? -2.340 -5.276 -1.116 1.00 95.38 187 GLN A CA 1
ATOM 1448 C C . GLN A 1 187 ? -2.055 -4.712 -2.513 1.00 95.38 187 GLN A C 1
ATOM 1450 O O . GLN A 1 187 ? -2.496 -5.289 -3.499 1.00 95.38 187 GLN A O 1
ATOM 1455 N N . TYR A 1 188 ? -1.326 -3.596 -2.614 1.00 95.44 188 TYR A N 1
ATOM 1456 C CA . TYR A 1 188 ? -0.935 -3.026 -3.912 1.00 95.44 188 TYR A CA 1
ATOM 1457 C C . TYR A 1 188 ? 0.246 -3.764 -4.555 1.00 95.44 188 TYR A C 1
ATOM 1459 O O . TYR A 1 188 ? 0.326 -3.858 -5.779 1.00 95.44 188 TYR A O 1
ATOM 1467 N N . PHE A 1 189 ? 1.164 -4.285 -3.738 1.00 94.75 189 PHE A N 1
ATOM 1468 C CA . PHE A 1 189 ? 2.385 -4.945 -4.187 1.00 94.75 189 PHE A CA 1
ATOM 1469 C C . PHE A 1 189 ? 2.486 -6.346 -3.577 1.00 94.75 189 PHE A C 1
ATOM 1471 O O . PHE A 1 189 ? 3.158 -6.559 -2.568 1.00 94.75 189 PHE A O 1
ATOM 1478 N N . GLU A 1 190 ? 1.833 -7.318 -4.214 1.00 91.75 190 GLU A N 1
ATOM 1479 C CA . GLU A 1 190 ? 1.838 -8.734 -3.816 1.00 91.75 190 GLU A CA 1
ATOM 1480 C C . GLU A 1 190 ? 3.167 -9.435 -4.171 1.00 91.75 190 GLU A C 1
ATOM 1482 O O . GLU A 1 190 ? 3.205 -10.436 -4.886 1.00 91.75 190 GLU A O 1
ATOM 1487 N N . VAL A 1 191 ? 4.291 -8.890 -3.696 1.00 92.00 191 VAL A N 1
ATOM 1488 C CA . VAL A 1 191 ? 5.646 -9.394 -3.969 1.00 92.00 191 VAL A CA 1
ATOM 1489 C C . VAL A 1 191 ? 6.383 -9.745 -2.683 1.00 92.00 191 VAL A C 1
ATOM 1491 O O . VAL A 1 191 ? 6.155 -9.153 -1.629 1.00 92.00 191 VAL A O 1
ATOM 1494 N N . ALA A 1 192 ? 7.300 -10.711 -2.766 1.00 90.94 192 ALA A N 1
ATOM 1495 C CA . ALA A 1 19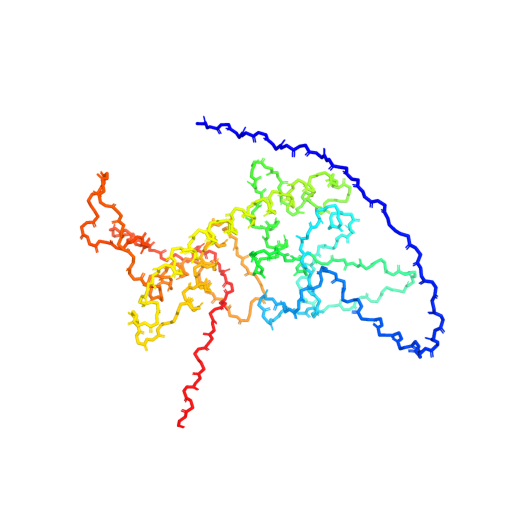2 ? 8.198 -11.015 -1.661 1.00 90.94 192 ALA A CA 1
ATOM 1496 C C . ALA A 1 192 ? 9.275 -9.927 -1.529 1.00 90.94 192 ALA A C 1
ATOM 1498 O O . ALA A 1 192 ? 9.885 -9.521 -2.519 1.00 90.94 192 ALA A O 1
ATOM 1499 N N . GLN A 1 193 ? 9.518 -9.495 -0.295 1.00 89.56 193 GLN A N 1
ATOM 1500 C CA . GLN A 1 193 ? 10.586 -8.572 0.063 1.00 89.56 193 GLN A CA 1
ATOM 1501 C C . GLN A 1 193 ? 11.844 -9.336 0.484 1.00 89.56 193 GLN A C 1
ATOM 1503 O O . GLN A 1 193 ? 11.782 -10.398 1.113 1.00 89.56 193 GLN A O 1
ATOM 1508 N N . PHE A 1 194 ? 13.004 -8.772 0.167 1.00 80.38 194 PHE A N 1
ATOM 1509 C CA . PHE A 1 194 ? 14.314 -9.351 0.437 1.00 80.38 194 PHE A CA 1
ATOM 1510 C C . PHE A 1 194 ? 15.170 -8.388 1.272 1.00 80.38 194 PHE A C 1
ATOM 1512 O O . PHE A 1 194 ? 14.859 -7.215 1.444 1.00 80.38 194 PHE A O 1
ATOM 1519 N N . ASN A 1 195 ? 16.274 -8.883 1.839 1.00 77.12 195 ASN A N 1
ATOM 1520 C CA . ASN A 1 195 ? 17.208 -8.089 2.659 1.00 77.12 195 ASN A CA 1
ATOM 1521 C C . ASN A 1 195 ? 16.606 -7.462 3.938 1.00 77.12 195 ASN A C 1
ATOM 1523 O O . ASN A 1 195 ? 17.184 -6.550 4.536 1.00 77.12 195 ASN A O 1
ATOM 1527 N N . CYS A 1 196 ? 15.478 -7.984 4.417 1.00 82.88 196 CYS A N 1
ATOM 1528 C CA . CYS A 1 196 ? 14.920 -7.625 5.714 1.00 82.88 196 CYS A CA 1
ATOM 1529 C C . CYS A 1 196 ? 15.740 -8.254 6.855 1.00 82.88 196 CYS A C 1
ATOM 1531 O O . CYS A 1 196 ? 16.157 -9.407 6.772 1.00 82.88 196 CYS A O 1
ATOM 1533 N N . ARG A 1 197 ? 15.896 -7.548 7.985 1.00 80.44 197 ARG A N 1
ATOM 1534 C CA . ARG A 1 197 ? 16.455 -8.158 9.213 1.00 80.44 197 ARG A CA 1
ATOM 1535 C C . ARG A 1 197 ? 15.540 -9.240 9.791 1.00 80.44 197 ARG A C 1
ATOM 1537 O O . ARG A 1 197 ? 16.018 -10.214 10.362 1.00 80.44 197 ARG A O 1
ATOM 1544 N N . LYS A 1 198 ? 14.231 -9.015 9.687 1.00 88.12 198 LYS A N 1
ATOM 1545 C CA . LYS A 1 198 ? 13.160 -9.906 10.132 1.00 88.12 198 LYS A CA 1
ATOM 1546 C C . LYS A 1 198 ? 12.068 -9.903 9.076 1.00 88.12 198 LYS A C 1
ATOM 1548 O O . LYS A 1 198 ? 11.748 -8.840 8.542 1.00 88.12 198 LYS A O 1
ATOM 1553 N N . THR A 1 199 ? 11.523 -11.076 8.788 1.00 91.06 199 THR A N 1
ATOM 1554 C CA . THR A 1 199 ? 10.442 -11.264 7.822 1.00 91.06 199 THR A CA 1
ATOM 1555 C C . THR A 1 199 ? 9.212 -11.848 8.503 1.00 91.06 199 THR A C 1
ATOM 1557 O O . THR A 1 199 ? 9.319 -12.569 9.497 1.00 91.06 199 THR A O 1
ATOM 1560 N N . ILE A 1 200 ? 8.042 -11.527 7.961 1.00 93.31 200 ILE A N 1
ATOM 1561 C CA . ILE A 1 200 ? 6.741 -12.080 8.344 1.00 93.31 200 ILE A CA 1
ATOM 1562 C C . ILE A 1 200 ? 5.919 -12.362 7.078 1.00 93.31 200 ILE A C 1
ATOM 1564 O O . ILE A 1 200 ? 6.129 -11.686 6.071 1.00 93.31 200 ILE A O 1
ATOM 1568 N N . PRO A 1 201 ? 4.972 -13.316 7.087 1.00 94.62 201 PRO A N 1
ATOM 1569 C CA . PRO A 1 201 ? 4.025 -13.464 5.982 1.00 94.62 201 PRO A CA 1
ATOM 1570 C C . PRO A 1 201 ? 3.258 -12.155 5.768 1.00 94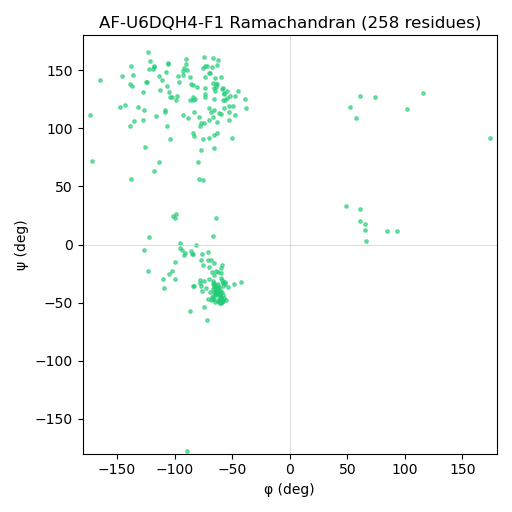.62 201 PRO A C 1
ATOM 1572 O O . PRO A 1 201 ? 2.723 -11.604 6.729 1.00 94.62 201 PRO A O 1
ATOM 1575 N N . CYS A 1 202 ? 3.169 -11.647 4.538 1.00 93.88 202 CYS A N 1
ATOM 1576 C CA . CYS A 1 202 ? 2.540 -10.349 4.269 1.00 93.88 202 CYS A CA 1
ATOM 1577 C C . CYS A 1 202 ? 1.080 -10.288 4.754 1.00 93.88 202 CYS A C 1
ATOM 1579 O O . CYS A 1 202 ? 0.651 -9.268 5.296 1.00 93.88 202 CYS A O 1
ATOM 1581 N N . LYS A 1 203 ? 0.333 -11.399 4.652 1.00 92.62 203 LYS A N 1
ATOM 1582 C CA . LYS A 1 203 ? -1.047 -11.506 5.160 1.00 92.62 203 LYS A CA 1
ATOM 1583 C C . LYS A 1 203 ? -1.157 -11.317 6.674 1.00 92.62 203 LYS A C 1
ATOM 1585 O O . LYS A 1 203 ? -2.203 -10.872 7.145 1.00 92.62 203 LYS A O 1
ATOM 1590 N N . GLN A 1 204 ? -0.084 -11.558 7.437 1.00 94.69 204 GLN A N 1
ATOM 1591 C CA . GLN A 1 204 ? -0.057 -11.302 8.880 1.00 94.69 204 GLN A CA 1
ATOM 1592 C C . GLN A 1 204 ? -0.402 -9.844 9.196 1.00 94.69 204 GLN A C 1
ATOM 1594 O O . GLN A 1 204 ? -1.079 -9.595 10.189 1.00 94.69 204 GLN A O 1
ATOM 1599 N N . TYR A 1 205 ? -0.022 -8.885 8.341 1.00 95.88 205 TYR A N 1
ATOM 1600 C CA . TYR A 1 205 ? -0.347 -7.474 8.562 1.00 95.88 205 TYR A CA 1
ATOM 1601 C C . TYR A 1 205 ? -1.846 -7.203 8.662 1.00 95.88 205 TYR A C 1
ATOM 1603 O O . TYR A 1 205 ? -2.245 -6.330 9.426 1.00 95.88 205 TYR A O 1
ATOM 1611 N N . CYS A 1 206 ? -2.685 -7.983 7.980 1.00 96.50 206 CYS A N 1
ATOM 1612 C CA . CYS A 1 206 ? -4.129 -7.857 8.122 1.00 96.50 206 CYS A CA 1
ATOM 1613 C C . CYS A 1 206 ? -4.568 -8.151 9.573 1.00 96.50 206 CYS A C 1
ATOM 1615 O O . CYS A 1 206 ? -5.295 -7.370 10.188 1.00 96.50 206 CYS A O 1
ATOM 1617 N N . LEU A 1 207 ? -4.063 -9.239 10.166 1.00 95.50 207 LEU A N 1
ATOM 1618 C CA . LEU A 1 207 ? -4.357 -9.594 11.561 1.00 95.50 207 LEU A CA 1
ATOM 1619 C C . LEU A 1 207 ? -3.778 -8.567 12.543 1.00 95.50 207 LEU A C 1
ATOM 1621 O O . LEU A 1 207 ? -4.387 -8.278 13.575 1.00 95.50 207 LEU A O 1
ATOM 1625 N N . GLU A 1 208 ? -2.620 -7.985 12.223 1.00 95.88 208 GLU A N 1
ATOM 1626 C CA . GLU A 1 208 ? -2.039 -6.901 13.020 1.00 95.88 208 GLU A CA 1
ATOM 1627 C C . GLU A 1 208 ? -2.933 -5.657 13.018 1.00 95.88 208 GLU A C 1
ATOM 1629 O O . GLU A 1 208 ? -3.109 -5.055 14.075 1.00 95.88 208 GLU A O 1
ATOM 1634 N N . VAL A 1 209 ? -3.551 -5.306 11.883 1.00 96.88 209 VAL A N 1
ATOM 1635 C CA . VAL A 1 209 ? -4.544 -4.221 11.813 1.00 96.88 209 VAL A CA 1
ATOM 1636 C C . VAL A 1 209 ? -5.743 -4.539 12.704 1.00 96.88 209 VAL A C 1
ATOM 1638 O O . VAL A 1 209 ? -6.084 -3.722 13.554 1.00 96.88 209 VAL A O 1
ATOM 1641 N N . GLN A 1 210 ? -6.332 -5.738 12.605 1.00 95.25 210 GLN A N 1
ATOM 1642 C CA . GLN A 1 210 ? -7.457 -6.133 13.473 1.00 95.25 210 GLN A CA 1
ATOM 1643 C C . GLN A 1 210 ? -7.115 -6.084 14.970 1.00 95.25 210 GLN A C 1
ATOM 1645 O O . GLN A 1 210 ? -7.985 -5.826 15.798 1.00 95.25 210 GLN A O 1
ATOM 1650 N N . THR A 1 211 ? -5.857 -6.354 15.320 1.00 94.19 211 THR A N 1
ATOM 1651 C CA . THR A 1 211 ? -5.396 -6.410 16.714 1.00 94.19 211 THR A CA 1
ATOM 1652 C C . THR A 1 211 ? -5.033 -5.029 17.263 1.00 94.19 211 THR A C 1
ATOM 1654 O O . THR A 1 211 ? -5.209 -4.761 18.454 1.00 94.19 211 THR A O 1
ATOM 1657 N N . ARG A 1 212 ? -4.475 -4.154 16.421 1.00 95.06 212 ARG A N 1
ATOM 1658 C CA . ARG A 1 212 ? -3.900 -2.873 16.847 1.00 95.06 212 ARG A CA 1
ATOM 1659 C C . ARG A 1 212 ? -4.790 -1.677 16.560 1.00 95.06 212 ARG A C 1
ATOM 1661 O O . ARG A 1 212 ? -4.601 -0.680 17.233 1.00 95.06 212 ARG A O 1
ATOM 1668 N N . CYS A 1 213 ? -5.715 -1.740 15.610 1.00 95.81 213 CYS A N 1
ATOM 1669 C CA . CYS A 1 213 ? -6.575 -0.611 15.262 1.00 95.81 213 CYS A CA 1
ATOM 1670 C C . CYS A 1 213 ? -7.876 -0.574 16.077 1.00 95.81 213 CYS A C 1
ATOM 1672 O O . CYS A 1 2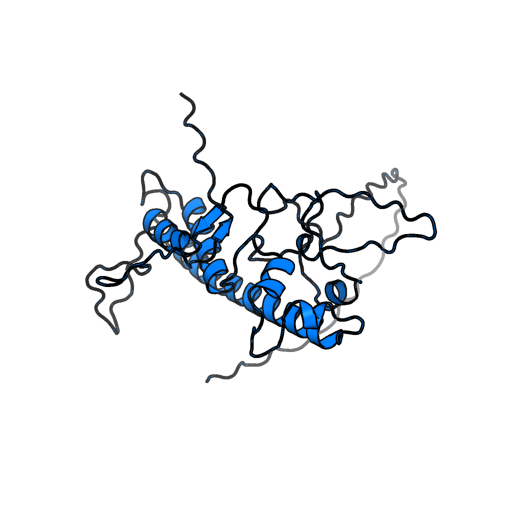13 ? -8.322 -1.609 16.578 1.00 95.81 213 CYS A O 1
ATOM 1674 N N . PRO A 1 214 ? -8.495 0.613 16.234 1.00 95.31 214 PRO A N 1
ATOM 1675 C CA . PRO A 1 214 ? -9.767 0.734 16.933 1.00 95.31 214 PRO A CA 1
ATOM 1676 C C . PRO A 1 214 ? -10.886 -0.020 16.213 1.00 95.31 214 PRO A C 1
ATOM 1678 O O . PRO A 1 214 ? -10.870 -0.203 14.994 1.00 95.31 214 PRO A O 1
ATOM 1681 N N . PHE A 1 215 ? -11.900 -0.409 16.983 1.00 94.56 215 PHE A N 1
ATOM 1682 C CA . PHE A 1 215 ? -13.126 -0.980 16.443 1.00 94.56 215 PHE A CA 1
ATOM 1683 C C . PHE A 1 215 ? -13.968 0.133 15.805 1.00 94.56 215 PHE A C 1
ATOM 1685 O O . PHE A 1 215 ? -14.592 0.931 16.505 1.00 94.56 215 PHE A O 1
ATOM 1692 N N . ILE A 1 216 ? -13.975 0.194 14.474 1.00 94.00 216 ILE A N 1
ATOM 1693 C CA . ILE A 1 216 ? -14.807 1.126 13.707 1.00 94.00 216 ILE A CA 1
ATOM 1694 C C . ILE A 1 216 ? -16.039 0.356 13.240 1.00 94.00 216 ILE A C 1
ATOM 1696 O O . ILE A 1 216 ? -15.910 -0.696 12.617 1.00 94.00 216 ILE A O 1
ATOM 1700 N N . LEU A 1 217 ? -17.227 0.860 13.574 1.00 94.50 217 LEU A N 1
ATOM 1701 C CA . LEU A 1 217 ? -18.485 0.250 13.156 1.00 94.50 217 LEU A CA 1
ATOM 1702 C C . LEU A 1 217 ? -18.838 0.732 11.737 1.00 94.50 217 LEU A C 1
ATOM 1704 O O . LEU A 1 217 ? -18.874 1.947 11.530 1.00 94.50 217 LEU A O 1
ATOM 1708 N N . PRO A 1 218 ? -19.102 -0.172 10.777 1.00 95.19 218 PRO A N 1
ATOM 1709 C CA . PRO A 1 218 ? -19.537 0.215 9.443 1.00 95.19 218 PRO A CA 1
ATOM 1710 C C . PRO A 1 218 ? -20.995 0.690 9.455 1.00 95.19 218 PRO A C 1
ATOM 1712 O O . PRO A 1 218 ? -21.804 0.260 10.287 1.00 95.19 218 PRO A O 1
ATOM 1715 N N . ASP A 1 219 ? -21.335 1.550 8.497 1.00 94.44 219 ASP A N 1
ATOM 1716 C CA . ASP A 1 219 ? -22.709 2.001 8.280 1.00 94.44 219 ASP A CA 1
ATOM 1717 C C . ASP A 1 219 ? -23.596 0.823 7.855 1.00 94.44 219 ASP A C 1
ATOM 1719 O O . ASP A 1 219 ? -23.212 0.009 7.016 1.00 94.44 219 ASP A O 1
ATOM 1723 N N . ASN A 1 220 ? -24.797 0.723 8.434 1.00 93.69 220 ASN A N 1
ATOM 1724 C CA . ASN A 1 220 ? -25.719 -0.400 8.205 1.00 93.69 220 ASN A CA 1
ATOM 1725 C C . ASN A 1 220 ? -26.849 -0.064 7.213 1.00 93.69 220 ASN A C 1
ATOM 1727 O O . ASN A 1 220 ? -27.927 -0.654 7.285 1.00 93.69 220 ASN A O 1
ATOM 1731 N N . ASP A 1 221 ? -26.627 0.906 6.323 1.00 93.75 221 ASP A N 1
ATOM 1732 C CA . ASP A 1 221 ? -27.677 1.450 5.453 1.00 93.75 221 ASP A CA 1
ATOM 1733 C C . ASP A 1 221 ? -28.102 0.460 4.356 1.00 93.75 221 ASP A C 1
ATOM 1735 O O . ASP A 1 221 ? -29.294 0.229 4.149 1.00 93.75 221 ASP A O 1
ATOM 1739 N N . GLU A 1 222 ? -27.136 -0.157 3.669 1.00 94.12 222 GLU A N 1
ATOM 1740 C CA . GLU A 1 222 ? -27.398 -1.121 2.588 1.00 94.12 222 GLU A CA 1
ATOM 1741 C C . GLU A 1 222 ? -27.282 -2.582 3.049 1.00 94.12 222 GLU A C 1
ATOM 1743 O O . GLU A 1 222 ? -27.951 -3.469 2.516 1.00 94.12 222 GLU A O 1
ATOM 1748 N N . VAL A 1 223 ? -26.434 -2.842 4.050 1.00 94.25 223 VAL A N 1
ATOM 1749 C CA . VAL A 1 223 ? -26.121 -4.179 4.567 1.00 94.25 223 VAL A CA 1
ATOM 1750 C C . VAL A 1 223 ? -26.090 -4.137 6.089 1.00 94.25 223 VAL A C 1
ATOM 1752 O O . VAL A 1 223 ? -25.507 -3.237 6.679 1.00 94.25 223 VAL A O 1
ATOM 1755 N N . ILE A 1 224 ? -26.686 -5.139 6.737 1.00 94.50 224 ILE A N 1
ATOM 1756 C CA . ILE A 1 224 ? -26.635 -5.286 8.195 1.00 94.50 224 ILE A CA 1
ATOM 1757 C C . ILE A 1 224 ? -25.388 -6.099 8.564 1.00 94.50 224 ILE A C 1
ATOM 1759 O O . ILE A 1 224 ? -25.354 -7.311 8.358 1.00 94.50 224 ILE A O 1
ATOM 1763 N N . TYR A 1 225 ? -24.387 -5.445 9.154 1.00 92.12 225 TYR A N 1
ATOM 1764 C CA . TYR A 1 225 ? -23.100 -6.048 9.531 1.00 92.12 225 TYR A CA 1
ATOM 1765 C C . TYR A 1 225 ? -23.121 -6.766 10.886 1.00 92.12 225 TYR A C 1
ATOM 1767 O O . TYR A 1 225 ? -22.157 -7.435 11.248 1.00 92.12 225 TYR A O 1
ATOM 1775 N N . GLY A 1 226 ? -24.204 -6.644 11.659 1.00 92.94 226 GLY A N 1
ATOM 1776 C CA . GLY A 1 226 ? -24.428 -7.472 12.851 1.00 92.94 226 GLY A CA 1
ATOM 1777 C C . GLY A 1 226 ? -23.360 -7.340 13.946 1.00 92.94 226 GLY A C 1
ATOM 1778 O O . GLY A 1 226 ? -23.108 -8.304 14.663 1.00 92.94 226 GLY A O 1
ATOM 1779 N N . GLY A 1 227 ? -22.728 -6.169 14.074 1.00 92.56 227 GLY A N 1
ATOM 1780 C CA . GLY A 1 227 ? -21.668 -5.925 15.059 1.00 92.56 227 GLY A CA 1
ATOM 1781 C C . GLY A 1 227 ? -20.268 -6.354 14.611 1.00 92.56 227 GLY A C 1
ATOM 1782 O O . GLY A 1 227 ? -19.359 -6.386 15.437 1.00 92.56 227 GLY A O 1
ATOM 1783 N N . LEU A 1 228 ? -20.075 -6.675 13.328 1.00 94.00 228 LEU A N 1
ATOM 1784 C CA . LEU A 1 228 ? -18.744 -6.822 12.742 1.00 94.00 228 LEU A CA 1
ATOM 1785 C C . LEU A 1 228 ? -18.046 -5.459 12.615 1.00 94.00 228 LEU A C 1
ATOM 1787 O O . LEU A 1 228 ? -18.689 -4.432 12.399 1.00 94.00 228 LEU A O 1
ATOM 1791 N N . SER A 1 229 ? -16.719 -5.474 12.753 1.00 94.50 229 SER A N 1
ATOM 1792 C CA . SER A 1 229 ? -15.859 -4.310 12.509 1.00 94.50 229 SER A CA 1
ATOM 1793 C C . SER A 1 229 ? -15.761 -4.016 11.011 1.00 94.50 229 SER A C 1
ATOM 1795 O O . SER A 1 229 ? -15.835 -4.939 10.199 1.00 94.50 229 SER A O 1
ATOM 1797 N N . SER A 1 230 ? -15.495 -2.758 10.650 1.00 95.31 230 SER A N 1
ATOM 1798 C CA . SER A 1 230 ? -15.208 -2.349 9.268 1.00 95.31 230 SER A CA 1
ATOM 1799 C C . SER A 1 230 ? -13.978 -3.046 8.681 1.00 95.31 230 SER A C 1
ATOM 1801 O O . SER A 1 230 ? -13.868 -3.161 7.465 1.00 95.31 230 SER A O 1
ATOM 1803 N N . PHE A 1 231 ? -13.046 -3.499 9.526 1.00 96.50 231 PHE A N 1
ATOM 1804 C CA . PHE A 1 231 ? -11.834 -4.182 9.084 1.00 96.50 231 PHE A CA 1
ATOM 1805 C C . PHE A 1 231 ? -11.809 -5.628 9.581 1.00 96.50 231 PHE A C 1
ATOM 1807 O O . PHE A 1 231 ? -11.648 -5.888 10.779 1.00 96.50 231 PHE A O 1
ATOM 1814 N N . ILE A 1 232 ? -11.945 -6.574 8.649 1.00 93.88 232 ILE A N 1
ATOM 1815 C CA . ILE A 1 232 ? -11.852 -8.008 8.917 1.00 93.88 232 ILE A CA 1
ATOM 1816 C C . ILE A 1 232 ? -11.021 -8.737 7.863 1.00 93.88 232 ILE A C 1
ATOM 1818 O O . ILE A 1 232 ? -11.040 -8.374 6.693 1.00 93.88 232 ILE A O 1
ATOM 1822 N N . CYS A 1 233 ? -10.296 -9.767 8.294 1.00 92.25 233 CYS A N 1
ATOM 1823 C CA . CYS A 1 233 ? -9.366 -10.512 7.440 1.00 92.25 233 CYS A CA 1
ATOM 1824 C C . CYS A 1 233 ? -9.847 -11.920 7.109 1.00 92.25 233 CYS A C 1
ATOM 1826 O O . CYS A 1 233 ? -9.615 -12.421 6.015 1.00 92.25 233 CYS A O 1
ATOM 1828 N N . THR A 1 234 ? -10.485 -12.580 8.074 1.00 88.12 234 THR A N 1
ATOM 1829 C CA . THR A 1 234 ? -10.848 -13.991 7.984 1.00 88.12 234 THR A CA 1
ATOM 1830 C C . THR A 1 234 ? -12.337 -14.171 7.724 1.00 88.12 234 THR A C 1
ATOM 1832 O O . THR A 1 234 ? -13.180 -13.596 8.413 1.00 88.12 234 THR A O 1
ATOM 1835 N N . GLY A 1 235 ? -12.651 -15.005 6.732 1.00 79.75 235 GLY A N 1
ATOM 1836 C CA . GLY A 1 235 ? -13.993 -15.520 6.481 1.00 79.75 235 GLY A CA 1
ATOM 1837 C C . GLY A 1 235 ? -14.286 -16.822 7.237 1.00 79.75 235 GLY A C 1
ATOM 1838 O O . GLY A 1 235 ? -13.466 -17.343 7.998 1.00 79.75 235 GLY A O 1
ATOM 1839 N N . LEU A 1 236 ? -15.478 -17.378 7.016 1.00 74.00 236 LEU A N 1
ATOM 1840 C CA . LEU A 1 236 ? -15.886 -18.662 7.592 1.00 74.00 236 LEU A CA 1
ATOM 1841 C C . LEU A 1 236 ? -15.072 -19.821 6.988 1.00 74.00 236 LEU A C 1
ATOM 1843 O O . LEU A 1 236 ? -15.241 -20.154 5.821 1.00 74.00 236 LEU A O 1
ATOM 1847 N N . TYR A 1 237 ? -14.258 -20.476 7.825 1.00 70.12 237 TYR A N 1
ATOM 1848 C CA . TYR A 1 237 ? -13.487 -21.697 7.520 1.00 70.12 237 TYR A CA 1
ATOM 1849 C C . TYR A 1 237 ? -12.378 -21.568 6.461 1.00 70.12 237 TYR A C 1
ATOM 1851 O O . TYR A 1 237 ? -11.885 -22.582 5.965 1.00 70.12 237 TYR A O 1
ATOM 1859 N N . GLU A 1 238 ? -11.926 -20.355 6.151 1.00 79.81 238 GLU A N 1
ATOM 1860 C CA . GLU A 1 238 ? -10.792 -20.154 5.246 1.00 79.81 238 GLU A CA 1
ATOM 1861 C C . GLU A 1 238 ? -9.449 -20.268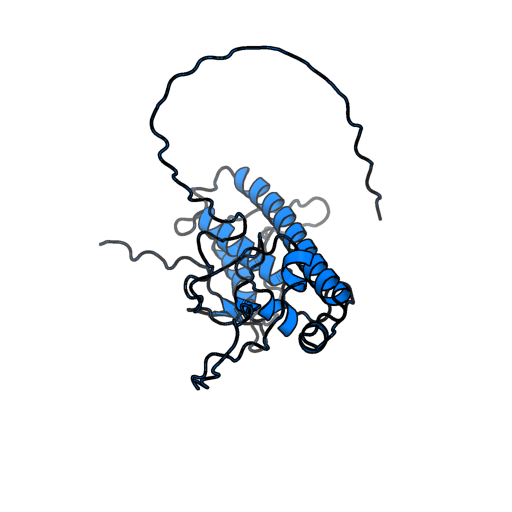 5.977 1.00 79.81 238 GLU A C 1
ATOM 1863 O O . GLU A 1 238 ? -9.254 -19.742 7.075 1.00 79.81 238 GLU A O 1
ATOM 1868 N N . THR A 1 239 ? -8.496 -20.959 5.348 1.00 79.19 239 THR A N 1
ATOM 1869 C CA . THR A 1 239 ? -7.111 -20.997 5.832 1.00 79.19 239 THR A CA 1
ATOM 1870 C C . THR A 1 239 ? -6.445 -19.679 5.452 1.00 79.19 239 THR A C 1
ATOM 1872 O O . THR A 1 239 ? -6.137 -19.451 4.287 1.00 79.19 239 THR A O 1
ATOM 1875 N N . PHE A 1 240 ? -6.271 -18.793 6.434 1.00 78.94 240 PHE A N 1
ATOM 1876 C CA . PHE A 1 240 ? -5.855 -17.411 6.184 1.00 78.94 240 PHE A CA 1
ATOM 1877 C C . PHE A 1 240 ? -4.367 -17.256 5.849 1.00 78.94 240 PHE A C 1
ATOM 1879 O O . PHE A 1 240 ? -4.010 -16.477 4.969 1.00 78.94 240 PHE A O 1
ATOM 1886 N N . LEU A 1 241 ? -3.509 -18.006 6.544 1.00 81.50 241 LEU A N 1
ATOM 1887 C CA . LEU A 1 241 ? -2.068 -18.031 6.299 1.00 81.50 241 LEU A CA 1
ATOM 1888 C C . LEU A 1 241 ? -1.696 -19.321 5.567 1.00 81.50 241 LEU A C 1
ATOM 1890 O O . LEU A 1 241 ? -2.017 -20.415 6.037 1.00 81.50 241 LEU A O 1
ATOM 1894 N N . SER A 1 242 ? -0.994 -19.183 4.448 1.00 77.69 242 SER A N 1
ATOM 1895 C CA . SER A 1 242 ? -0.437 -20.271 3.646 1.00 77.69 242 SER A CA 1
ATOM 1896 C C . SER A 1 242 ? 1.088 -20.178 3.603 1.00 77.69 242 SER A C 1
ATOM 1898 O O . SER A 1 242 ? 1.666 -19.098 3.687 1.00 77.69 242 SER A O 1
ATOM 1900 N N . ALA A 1 243 ? 1.760 -21.317 3.422 1.00 74.69 243 ALA A N 1
ATOM 1901 C CA . ALA A 1 243 ? 3.207 -21.349 3.192 1.00 74.69 243 ALA A CA 1
ATOM 1902 C C . ALA A 1 243 ? 3.617 -20.689 1.859 1.00 74.69 243 ALA A C 1
ATOM 1904 O O . ALA A 1 243 ? 4.792 -20.390 1.665 1.00 74.69 243 ALA A O 1
ATOM 1905 N N . GLU A 1 244 ? 2.657 -20.477 0.955 1.00 81.00 244 GLU A N 1
ATOM 1906 C CA . GLU A 1 244 ? 2.847 -19.811 -0.339 1.00 81.00 244 GLU A CA 1
ATOM 1907 C C . GLU A 1 244 ? 2.728 -18.282 -0.252 1.00 81.00 244 GLU A C 1
ATOM 1909 O O . GLU A 1 244 ? 2.968 -17.596 -1.243 1.00 81.00 244 GLU A O 1
ATOM 1914 N N . ASP A 1 245 ? 2.361 -17.732 0.911 1.00 83.69 245 ASP A N 1
ATOM 1915 C CA . ASP A 1 245 ? 2.213 -16.287 1.062 1.00 83.69 245 ASP A CA 1
ATOM 1916 C C . ASP A 1 245 ? 3.571 -15.575 0.930 1.00 83.69 245 ASP A C 1
ATOM 1918 O O . ASP A 1 245 ? 4.571 -16.036 1.498 1.00 83.69 245 ASP A O 1
ATOM 1922 N N . PRO A 1 246 ? 3.629 -14.419 0.240 1.00 89.62 246 PRO A N 1
ATOM 1923 C CA . PRO A 1 246 ? 4.864 -13.661 0.119 1.00 89.62 246 PRO A CA 1
ATOM 1924 C C . PRO A 1 246 ? 5.378 -13.240 1.500 1.00 89.62 246 PRO A C 1
ATOM 1926 O O . PRO A 1 246 ? 4.611 -12.919 2.416 1.00 89.62 246 PRO A O 1
ATOM 1929 N N . ALA A 1 247 ? 6.700 -13.242 1.653 1.00 93.06 247 ALA A N 1
ATOM 1930 C CA . ALA A 1 247 ? 7.360 -12.766 2.860 1.00 93.06 247 ALA A CA 1
ATOM 1931 C C . ALA A 1 247 ? 7.592 -11.253 2.759 1.00 93.06 247 ALA A C 1
ATOM 1933 O O . ALA A 1 247 ? 8.236 -10.790 1.825 1.00 93.06 247 ALA A O 1
ATOM 1934 N N . CYS A 1 248 ? 7.108 -10.494 3.737 1.00 93.62 248 CYS A N 1
ATOM 1935 C CA . CYS A 1 248 ? 7.328 -9.057 3.875 1.00 93.62 248 CYS A CA 1
ATOM 1936 C C . CYS A 1 248 ? 8.335 -8.777 4.999 1.00 93.62 248 CYS A C 1
ATOM 1938 O O . CYS A 1 248 ? 8.461 -9.557 5.947 1.00 93.62 248 CYS A O 1
ATOM 1940 N N . CYS A 1 249 ? 9.019 -7.637 4.952 1.00 91.44 249 CYS A N 1
ATOM 1941 C CA . CYS A 1 249 ? 9.807 -7.144 6.074 1.00 91.44 249 CYS A CA 1
ATOM 1942 C C . CYS A 1 249 ? 8.902 -6.850 7.273 1.00 91.44 249 CYS A C 1
ATOM 1944 O O . CYS A 1 249 ? 7.838 -6.256 7.106 1.00 91.44 249 CYS A O 1
ATOM 1946 N N . ASP A 1 250 ? 9.334 -7.208 8.484 1.00 91.88 250 ASP A N 1
ATOM 1947 C CA . ASP A 1 250 ? 8.649 -6.825 9.722 1.00 91.88 250 ASP A CA 1
ATOM 1948 C C . ASP A 1 250 ? 8.985 -5.367 10.076 1.00 91.88 250 ASP A C 1
ATOM 1950 O O . ASP A 1 250 ? 10.086 -5.068 10.546 1.00 91.88 250 ASP A O 1
ATOM 1954 N N . VAL A 1 251 ? 8.053 -4.450 9.801 1.00 87.50 251 VAL A N 1
ATOM 1955 C CA . VAL A 1 251 ? 8.202 -3.008 10.067 1.00 87.50 251 VAL A CA 1
ATOM 1956 C C . VAL A 1 251 ? 7.596 -2.590 11.404 1.00 87.50 251 VAL A C 1
ATOM 1958 O O . VAL A 1 251 ? 7.625 -1.408 11.758 1.00 87.50 251 VAL A O 1
ATOM 1961 N N . ARG A 1 252 ? 7.039 -3.542 12.162 1.00 86.69 252 ARG A N 1
ATOM 1962 C CA . ARG A 1 252 ? 6.511 -3.261 13.495 1.00 86.69 252 ARG A CA 1
ATOM 1963 C C . ARG A 1 252 ? 7.666 -2.835 14.388 1.00 86.69 252 ARG A C 1
ATOM 1965 O O . ARG A 1 252 ? 8.753 -3.414 14.362 1.00 86.69 252 ARG A O 1
ATOM 1972 N N . ARG A 1 253 ? 7.435 -1.811 15.207 1.00 70.62 253 ARG A N 1
ATOM 1973 C CA . ARG A 1 253 ? 8.390 -1.465 16.257 1.00 70.62 253 ARG A CA 1
ATOM 1974 C C . ARG A 1 253 ? 8.403 -2.622 17.250 1.00 70.62 253 ARG A C 1
ATOM 1976 O O . ARG A 1 253 ? 7.349 -3.013 17.746 1.00 70.62 253 ARG A O 1
ATOM 1983 N N . GLU A 1 254 ? 9.584 -3.172 17.521 1.00 55.56 254 GLU A N 1
ATOM 1984 C CA . GLU A 1 254 ? 9.750 -4.070 18.661 1.00 55.56 254 GLU A CA 1
ATOM 1985 C C . GLU A 1 254 ? 9.266 -3.327 19.908 1.00 55.56 254 GLU A C 1
ATOM 1987 O O . GLU A 1 254 ? 9.608 -2.153 20.101 1.00 55.56 254 GLU A O 1
ATOM 1992 N N . GLU A 1 255 ? 8.437 -3.986 20.721 1.00 46.16 255 GLU A N 1
ATOM 1993 C CA . GLU A 1 255 ? 8.056 -3.459 22.027 1.00 46.16 255 GLU A CA 1
ATOM 1994 C C . GLU A 1 255 ? 9.347 -3.055 22.740 1.00 46.16 255 GLU A C 1
ATOM 1996 O O . GLU A 1 255 ? 10.243 -3.881 22.939 1.00 46.16 255 GLU A O 1
ATOM 2001 N N . ARG A 1 256 ? 9.489 -1.764 23.076 1.00 42.03 256 ARG A N 1
ATOM 2002 C CA . ARG A 1 256 ? 10.588 -1.351 23.950 1.00 42.03 256 ARG A CA 1
ATOM 2003 C C . ARG A 1 256 ? 10.458 -2.225 25.193 1.00 42.03 256 ARG A C 1
ATOM 2005 O O . ARG A 1 256 ? 9.365 -2.223 25.764 1.00 42.03 256 ARG A O 1
ATOM 2012 N N . PRO A 1 257 ? 11.507 -2.951 25.621 1.00 34.78 257 PRO A N 1
ATOM 2013 C CA . PRO A 1 257 ? 11.443 -3.642 26.893 1.00 34.78 257 PRO A CA 1
ATOM 2014 C C . PRO A 1 257 ? 11.045 -2.592 27.922 1.00 34.78 257 PRO A C 1
ATOM 2016 O O . PRO A 1 257 ? 11.708 -1.557 28.042 1.00 34.78 257 PRO A O 1
ATOM 2019 N N . SER A 1 258 ? 9.904 -2.819 28.570 1.00 38.12 258 SER A N 1
ATOM 2020 C CA . SER A 1 258 ? 9.451 -2.027 29.701 1.00 38.12 258 SER A CA 1
ATOM 2021 C C . SER A 1 258 ? 10.643 -1.895 30.638 1.00 38.12 258 SER A C 1
ATOM 2023 O O . SER A 1 258 ? 11.125 -2.905 31.158 1.00 38.12 258 SER A O 1
ATOM 2025 N N . GLN A 1 259 ? 11.190 -0.681 30.756 1.00 36.78 259 GLN A N 1
ATOM 2026 C CA . GLN A 1 259 ? 12.224 -0.427 31.748 1.00 36.78 259 GLN A CA 1
ATOM 2027 C C . GLN A 1 259 ? 11.626 -0.800 33.114 1.00 36.78 259 GLN A C 1
ATOM 2029 O O . GLN A 1 259 ? 10.483 -0.409 33.370 1.00 36.78 259 GLN A O 1
ATOM 2034 N N . PRO A 1 260 ? 12.332 -1.614 33.916 1.00 48.09 260 PRO A N 1
ATOM 2035 C CA . PRO A 1 260 ? 11.847 -2.059 35.217 1.00 48.09 260 PRO A CA 1
ATOM 2036 C C . PRO A 1 260 ? 11.667 -0.899 36.199 1.00 48.09 260 PRO A C 1
ATOM 2038 O O . PRO A 1 260 ? 12.404 0.108 36.075 1.00 48.09 260 PRO A O 1
#

Organism: Neovison vison (NCBI:txid452646)

pLDDT: mean 73.49, std 23.81, range [27.14, 98.44]

Mean predicted aligned error: 14.18 Å

Secondary structure (DSSP, 8-state):
--PPPPPP---------------------------TTB-SS-SSTT-TTS--EE---HHHHHTSPBP----S--------SS-PPP-B-GGGEE-SSSTT-BHHHHHHH---GGG----HHHHSSTT--HHHHHHHHHHHHHHHHHHHHHHHHHHHHHHH-TTTTTS-SS--HHHHHHHHHHHHHHHH------S-SSEEETTHHHHHHHHHS--PPPP-SSS--TT--S-----TT-----TTSPEEE--SPPPPP---

Nearest PDB structures (foldseek):
  7w7g-assembly1_D  TM=9.696E-01  e=1.881E-23  Mus musculus
  7sx3-assembly1_B  TM=9.764E-01  e=1.417E-21  Homo sapiens
  6xiw-assembly1_B  TM=9.996E-01  e=9.670E-21  Homo sapiens
  7sx4-assembly1_B  TM=9.844E-01  e=3.283E-21  Homo sapiens
  7cm3-assembly1_B  TM=8.156E-01  e=8.436E-23  Homo sapiens

Solvent-accessible surface area (backbone atoms only — not comparable to full-atom values): 16614 Å² total; per-residue (Å²): 140,86,83,86,84,86,85,84,82,89,82,84,89,87,90,86,83,90,83,91,79,93,73,96,68,84,86,77,82,77,84,73,78,70,59,90,47,52,51,94,67,56,52,60,91,49,64,90,77,86,60,41,30,43,62,83,48,40,66,74,54,49,75,51,63,69,53,87,71,71,75,95,67,95,73,90,76,90,79,89,80,76,85,76,72,80,72,43,52,48,75,35,33,20,40,73,68,46,37,76,42,30,51,41,40,42,28,72,50,50,36,54,65,95,80,42,80,34,33,47,70,54,61,66,37,94,80,36,56,58,64,57,43,25,53,44,45,47,51,53,50,51,53,36,48,53,48,45,55,55,47,51,55,49,49,55,54,54,70,68,41,86,54,50,87,69,74,42,97,87,43,43,59,67,58,19,51,53,32,43,51,54,29,50,42,42,71,78,46,81,37,50,55,77,75,50,90,45,72,39,52,43,67,53,29,46,57,46,27,61,72,33,38,75,89,46,76,59,81,58,85,91,49,83,62,87,86,47,53,66,67,80,80,77,65,91,88,58,82,80,81,56,95,84,51,43,36,26,57,61,80,70,78,75,79,73,76,77,80,129

Radius of gyration: 23.74 Å; Cα contacts (8 Å, |Δi|>4): 284; chains: 1; bounding box: 70×70×61 Å